Protein AF-A0A2V1C6Y5-F1 (afdb_monomer)

Mean predicted aligned error: 11.49 Å

Sequence (346 aa):
MTATFAQRGKPPRVFTKFPELPAEIRCLIWAKASPSRPRVIQIAYQAEKETWRACVDSCGGLPPIIPVCREARKEALKLYRRLLETWVDFEEDTIFISDPMFNIRKPRSKFMDSAYLNSIKRIAFTEDVYFGMKLLYESSPLLVDSQGAIVRKMQGLSHFTLVLMEDGAGFDEDSDEAEFEFFDEDSPASGLDSEEEHDEGTDQDDGLPGHEGQATELDPVGNEDAMANGETEDENMDEEHWLSMQENLAMERLCKGYFRHVGDIHFVSAMHSPDYWDSWYSYLEQVTSDFDEQQLEDPDWSRPMIAIVEVKYGLHYIGQTPAIEWRYGPTPDEDDSSEESSDNNS

Foldseek 3Di:
DDDPDPPPDDDDPDDPCLVVDDLVVNLVVLLVLLDPPAAEWEWEADPVVRDIATDCQARQHDSPQCPVDPSSVVSNCVQWDDDHPDTDRQVRYEYEYAQLLCLFPSSVVNVLVDPCLLSHAHYEYEPSNQVSNQVVCVVPVPPGPHSLVSVLSSQNYAEYEYAYELPPPDPPVPCPDPPPVPDPPPPDPPDDPPPDDDDDDDDDDDDDDDDDDDDDDDDDPDDPPDPDPPPVPVVVVVVVVVSVVVSVVVCVVSVVDRDDDGHRKDWAALCPPPSPVPPQVVVVVVVLVSNVVVCVVPVPGDDHWYTYTYIDHDDDDPPDDPRTDTDDRPDPDPPPPPPPPPPDDD

Secondary structure (DSSP, 8-state):
--------PPPPSS-TTGGGS-HHHHHHHHHHT------EEEEEEEGGGTEEEE-TTTS--S-TTTTT-HHHHHHHTTT-EEETTEEE-TTT-EEEE--GGGGSHHHHHHHHTSTTGGG--EEEEEHHHHHHHHHHHHH-TTTS--HHHHHHT-TT--EEEEEE-TTS----TT-TT-------TTS-------------------------------------------SHHHHHHHHHHHHHHHHHHHHHHHTTT-----SSEEEEEGGG-TTTTTTHHHHHHHHHHHHHHHHHH-TTS-PPEEEEEEEEESPPPTTPPPS---B----S--------------

Solvent-accessible surface area (backbone atoms only — not comparable to full-atom values): 21404 Å² total; per-residue (Å²): 137,84,84,79,77,74,79,82,68,82,78,76,94,66,82,79,62,63,81,77,46,57,67,69,59,47,51,52,50,34,54,67,66,45,67,81,64,66,35,34,36,35,39,41,74,37,74,96,76,71,41,73,38,55,40,70,60,16,32,61,54,73,66,82,46,50,81,72,42,74,65,35,26,57,50,48,52,71,64,38,43,81,52,82,82,44,75,39,38,40,88,57,29,27,45,28,42,61,41,55,60,57,53,35,65,73,59,29,47,64,54,66,74,34,95,54,39,58,56,37,23,30,41,30,31,25,51,67,30,49,52,46,24,41,54,49,16,75,76,38,60,93,82,38,69,43,50,39,55,56,55,61,72,30,74,34,38,50,34,40,30,45,30,51,57,94,81,51,79,68,90,50,88,82,50,88,71,75,66,69,78,75,60,68,86,77,63,78,86,81,77,77,83,75,80,80,75,85,79,90,82,79,92,78,92,80,89,80,85,84,82,85,87,82,90,77,93,73,83,88,79,86,75,94,80,81,84,74,77,75,69,62,62,62,56,51,52,54,49,52,52,51,48,53,52,52,48,53,53,48,48,66,53,52,76,74,68,74,84,76,76,77,38,32,43,41,66,36,28,20,77,79,31,90,91,30,54,87,52,45,59,61,58,50,53,51,56,40,51,46,43,50,57,45,36,72,78,35,76,86,59,70,82,44,30,40,30,53,24,31,77,44,81,48,81,80,67,90,85,63,74,78,52,60,65,75,34,74,62,86,64,83,66,83,68,77,77,71,69,78,79,73,77,84,85,128

Structure (mmCIF, N/CA/C/O backbone):
data_AF-A0A2V1C6Y5-F1
#
_entry.id   AF-A0A2V1C6Y5-F1
#
loop_
_atom_site.group_PDB
_atom_site.id
_atom_site.type_symbol
_atom_site.label_atom_id
_atom_site.label_alt_id
_atom_site.label_comp_id
_atom_site.label_asym_id
_atom_site.label_entity_id
_atom_site.label_seq_id
_atom_site.pdbx_PDB_ins_code
_atom_site.Cartn_x
_atom_site.Cartn_y
_atom_site.Cartn_z
_atom_site.occupancy
_atom_site.B_iso_or_equiv
_atom_site.auth_seq_id
_atom_site.auth_comp_id
_atom_site.auth_asym_id
_atom_site.auth_atom_id
_atom_site.pdbx_PDB_model_num
ATOM 1 N N . MET A 1 1 ? -10.649 -21.626 59.406 1.00 47.62 1 MET A N 1
ATOM 2 C CA . MET A 1 1 ? -11.163 -20.463 58.654 1.00 47.62 1 MET A CA 1
ATOM 3 C C . MET A 1 1 ? -11.463 -20.935 57.243 1.00 47.62 1 MET A C 1
ATOM 5 O O . MET A 1 1 ? -10.539 -21.204 56.491 1.00 47.62 1 MET A O 1
ATOM 9 N N . THR A 1 2 ? -12.733 -21.170 56.936 1.00 45.09 2 THR A N 1
ATOM 10 C CA . THR A 1 2 ? -13.204 -21.681 55.643 1.00 45.09 2 THR A CA 1
ATOM 11 C C . THR A 1 2 ? -13.485 -20.492 54.732 1.00 45.09 2 THR A C 1
ATOM 13 O O . THR A 1 2 ? -14.366 -19.689 55.024 1.00 45.09 2 THR A O 1
ATOM 16 N N . ALA A 1 3 ? -12.703 -20.342 53.663 1.00 49.62 3 ALA A N 1
ATOM 17 C CA . ALA A 1 3 ? -12.926 -19.309 52.661 1.00 49.62 3 ALA A CA 1
ATOM 18 C C . ALA A 1 3 ? -14.182 -19.655 51.850 1.00 49.62 3 ALA A C 1
ATOM 20 O O . ALA A 1 3 ? -14.195 -20.601 51.062 1.00 49.62 3 ALA A O 1
ATOM 21 N N . THR A 1 4 ? -15.255 -18.904 52.074 1.00 54.94 4 THR A N 1
ATOM 22 C CA . THR A 1 4 ? -16.488 -18.995 51.296 1.00 54.94 4 THR A CA 1
ATOM 23 C C . THR A 1 4 ? -16.226 -18.397 49.915 1.00 54.94 4 THR A C 1
ATOM 25 O O . THR A 1 4 ? -16.236 -17.180 49.743 1.00 54.94 4 THR A O 1
ATOM 28 N N . PHE A 1 5 ? -15.954 -19.238 48.917 1.00 53.84 5 PHE A N 1
ATOM 29 C CA . PHE A 1 5 ? -15.925 -18.795 47.525 1.00 53.84 5 PHE A CA 1
ATOM 30 C C . PHE A 1 5 ? -17.348 -18.409 47.112 1.00 53.84 5 PHE A C 1
ATOM 32 O O . PHE A 1 5 ? -18.238 -19.257 47.039 1.00 53.84 5 PHE A O 1
ATOM 39 N N . ALA A 1 6 ? -17.571 -17.115 46.879 1.00 64.44 6 ALA A N 1
ATOM 40 C CA . ALA A 1 6 ? -18.833 -16.606 46.364 1.00 64.44 6 ALA A CA 1
ATOM 41 C C . ALA A 1 6 ? -19.166 -17.309 45.040 1.00 64.44 6 ALA A C 1
ATOM 43 O O . ALA A 1 6 ? -18.355 -17.321 44.110 1.00 64.44 6 ALA A O 1
ATOM 44 N N . GLN A 1 7 ? -20.357 -17.911 44.964 1.00 63.03 7 GLN A N 1
ATOM 45 C CA . GLN A 1 7 ? -20.868 -18.509 43.735 1.00 63.03 7 GLN A CA 1
ATOM 46 C C . GLN A 1 7 ? -20.843 -17.454 42.626 1.00 63.03 7 GLN A C 1
ATOM 48 O O . GLN A 1 7 ? -21.519 -16.428 42.717 1.00 63.03 7 GLN A O 1
ATOM 53 N N . ARG A 1 8 ? -20.051 -17.702 41.576 1.00 61.97 8 ARG A N 1
ATOM 54 C CA . ARG A 1 8 ? -20.063 -16.874 40.370 1.00 61.97 8 ARG A CA 1
ATOM 55 C C . ARG A 1 8 ? -21.436 -17.019 39.718 1.00 61.97 8 ARG A C 1
ATOM 57 O O . ARG A 1 8 ? -21.715 -18.018 39.060 1.00 61.97 8 ARG A O 1
ATOM 64 N N . GLY A 1 9 ? -22.305 -16.036 39.947 1.00 76.50 9 GLY A N 1
ATOM 65 C CA . GLY A 1 9 ? -23.569 -15.912 39.234 1.00 76.50 9 GLY A CA 1
ATOM 66 C C . GLY A 1 9 ? -23.329 -15.871 37.724 1.00 76.50 9 GLY A C 1
ATOM 67 O O . GLY A 1 9 ? -22.286 -15.408 37.259 1.00 76.50 9 GLY A O 1
ATOM 68 N N . LYS A 1 10 ? -24.294 -16.380 36.953 1.00 81.19 10 LYS A N 1
ATOM 69 C CA . LYS A 1 10 ? -24.254 -16.357 35.486 1.00 81.19 10 LYS A CA 1
ATOM 70 C C . LYS A 1 10 ? -24.046 -14.904 35.025 1.00 81.19 10 LYS A C 1
ATOM 72 O O . LYS A 1 10 ? -24.813 -14.046 35.467 1.00 81.19 10 LYS A O 1
ATOM 77 N N . PRO A 1 11 ? -23.038 -14.603 34.186 1.00 71.19 11 PRO A N 1
ATOM 78 C CA . PRO A 1 11 ? -22.768 -13.231 33.783 1.00 71.19 11 PRO A CA 1
ATOM 79 C C . PRO A 1 11 ? -24.007 -12.641 33.092 1.00 71.19 11 PRO A C 1
ATOM 81 O O . PRO A 1 11 ? -24.640 -13.328 32.279 1.00 71.19 11 PRO A O 1
ATOM 84 N N . PRO A 1 12 ? -24.397 -11.400 33.428 1.00 70.44 12 PRO A N 1
ATOM 85 C CA . PRO A 1 12 ? -25.521 -10.749 32.777 1.00 70.44 12 PRO A CA 1
ATOM 86 C C . PRO A 1 12 ? -25.233 -10.613 31.279 1.00 70.44 12 PRO A C 1
ATOM 88 O O . PRO A 1 12 ? -24.162 -10.167 30.880 1.00 70.44 12 PRO A O 1
ATOM 91 N N . ARG A 1 13 ? -26.201 -11.003 30.440 1.00 77.25 13 ARG A N 1
ATOM 92 C CA . ARG A 1 13 ? -26.075 -10.944 28.971 1.00 77.25 13 ARG A CA 1
ATOM 93 C C . ARG A 1 13 ? -26.135 -9.521 28.412 1.00 77.25 13 ARG A C 1
ATOM 95 O O . ARG A 1 13 ? -25.757 -9.309 27.269 1.00 77.25 13 ARG A O 1
ATOM 102 N N . VAL A 1 14 ? -26.646 -8.570 29.194 1.00 80.69 14 VAL A N 1
ATOM 103 C CA . VAL A 1 14 ? -26.863 -7.183 28.777 1.00 80.69 14 VAL A CA 1
ATOM 104 C C . VAL A 1 14 ? -26.370 -6.260 29.882 1.00 80.69 14 VAL A C 1
ATOM 106 O O . VAL A 1 14 ? -26.809 -6.364 31.028 1.00 80.69 14 VAL A O 1
ATOM 109 N N . PHE A 1 15 ? -25.464 -5.351 29.537 1.00 79.69 15 PHE A N 1
ATOM 110 C CA . PHE A 1 15 ? -24.988 -4.313 30.441 1.00 79.69 15 PHE A CA 1
ATOM 111 C C . PHE A 1 15 ? -25.894 -3.080 30.320 1.00 79.69 15 PHE A C 1
ATOM 113 O O . PHE A 1 15 ? -25.740 -2.257 29.422 1.00 79.69 15 PHE A O 1
ATOM 120 N N . THR A 1 16 ? -26.879 -2.961 31.212 1.00 88.94 16 THR A N 1
ATOM 121 C CA . THR A 1 16 ? -27.909 -1.904 31.153 1.00 88.94 16 THR A CA 1
ATOM 122 C C . THR A 1 16 ? -27.466 -0.564 31.738 1.00 88.94 16 THR A C 1
ATOM 124 O O . THR A 1 16 ? -28.189 0.416 3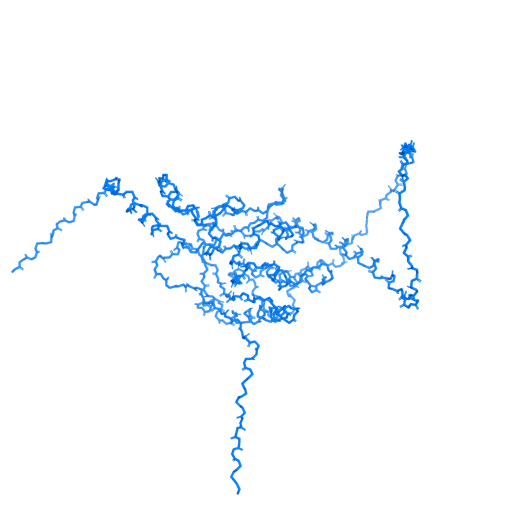1.608 1.00 88.94 16 THR A O 1
ATOM 127 N N . LYS A 1 17 ? -26.290 -0.499 32.373 1.00 91.88 17 LYS A N 1
ATOM 128 C CA . LYS A 1 17 ? -25.797 0.706 33.057 1.00 91.88 17 LYS A CA 1
ATOM 129 C C . LYS A 1 17 ? -25.076 1.695 32.150 1.00 91.88 17 LYS A C 1
ATOM 131 O O . LYS A 1 17 ? -24.936 2.850 32.529 1.00 91.88 17 LYS A O 1
ATOM 136 N N . PHE A 1 18 ? -24.663 1.283 30.950 1.00 91.75 18 PHE A N 1
ATOM 137 C CA . PHE A 1 18 ? -23.954 2.175 30.029 1.00 91.75 18 PHE A CA 1
ATOM 138 C C . PHE A 1 18 ? -24.751 3.440 29.667 1.00 91.75 18 PHE A C 1
ATOM 140 O O . PHE A 1 18 ? -24.174 4.519 29.747 1.00 91.75 18 PHE A O 1
ATOM 147 N N . PRO A 1 19 ? -26.059 3.371 29.338 1.00 94.06 19 PRO A N 1
ATOM 148 C CA . PRO A 1 19 ? -26.844 4.564 29.017 1.00 94.06 19 PRO A CA 1
ATOM 149 C C . PRO A 1 19 ? -27.104 5.496 30.210 1.00 94.06 19 PRO A C 1
ATOM 151 O O . PRO A 1 19 ? -27.469 6.644 29.991 1.00 94.06 19 PRO A O 1
ATOM 154 N N . GLU A 1 20 ? -26.933 5.024 31.452 1.00 95.44 20 GLU A N 1
ATOM 155 C CA . GLU A 1 20 ? -27.093 5.848 32.664 1.00 95.44 20 GLU A CA 1
ATOM 156 C C . GLU A 1 20 ? -25.871 6.755 32.921 1.00 95.44 20 GLU A C 1
ATOM 158 O O . GLU A 1 20 ? -25.922 7.631 33.783 1.00 95.44 20 GLU A O 1
ATOM 163 N N . LEU A 1 21 ? -24.767 6.559 32.190 1.00 95.81 21 LEU A N 1
ATOM 164 C CA . LEU A 1 21 ? -23.557 7.366 32.328 1.00 95.81 21 LEU A CA 1
ATOM 165 C C . LEU A 1 21 ? -23.724 8.757 31.683 1.00 95.81 21 LEU A C 1
ATOM 167 O O . LEU A 1 21 ? -24.345 8.867 30.617 1.00 95.81 21 LEU A O 1
ATOM 171 N N . PRO A 1 22 ? -23.098 9.810 32.252 1.00 96.94 22 PRO A N 1
ATOM 172 C CA . PRO A 1 22 ? -22.995 11.113 31.595 1.00 96.94 22 PRO A CA 1
ATOM 173 C C . PRO A 1 22 ? -22.433 10.986 30.175 1.00 96.94 22 PRO A C 1
ATOM 175 O O . PRO A 1 22 ? -21.603 10.114 29.899 1.00 96.94 22 PRO A O 1
ATOM 178 N N . ALA A 1 23 ? -22.892 11.843 29.260 1.00 94.88 23 ALA A N 1
ATOM 179 C CA . ALA A 1 23 ? -22.531 11.761 27.845 1.00 94.88 23 ALA A CA 1
ATOM 180 C C . ALA A 1 23 ? -21.014 11.853 27.626 1.00 94.88 23 ALA A C 1
ATOM 182 O O . ALA A 1 23 ? -20.469 11.120 26.808 1.00 94.88 23 ALA A O 1
ATOM 183 N N . GLU A 1 24 ? -20.329 12.677 28.413 1.00 95.44 24 GLU A N 1
ATOM 184 C CA . GLU A 1 24 ? -18.880 12.862 28.388 1.00 95.44 24 GLU A CA 1
ATOM 185 C C . GLU A 1 24 ? -18.156 11.549 28.694 1.00 95.44 24 GLU A C 1
ATOM 187 O O . GLU A 1 24 ? -17.233 11.161 27.982 1.00 95.44 24 GLU A O 1
ATOM 192 N N . ILE A 1 25 ? -18.624 10.817 29.710 1.00 96.50 25 ILE A N 1
ATOM 193 C CA . ILE A 1 25 ? -18.056 9.521 30.091 1.00 96.50 25 ILE A CA 1
ATOM 194 C C . ILE A 1 25 ? -18.331 8.476 29.008 1.00 96.50 25 ILE A C 1
ATOM 196 O O . ILE A 1 25 ? -17.435 7.708 28.667 1.00 96.50 25 ILE A O 1
ATOM 200 N N . ARG A 1 26 ? -19.534 8.460 28.418 1.00 95.12 26 ARG A N 1
ATOM 201 C CA . ARG A 1 26 ? -19.859 7.547 27.307 1.00 95.12 26 ARG A CA 1
ATOM 202 C C . ARG A 1 26 ? -18.974 7.811 26.090 1.00 95.12 26 ARG A C 1
ATOM 204 O O . ARG A 1 26 ? -18.429 6.859 25.539 1.00 95.12 26 ARG A O 1
ATOM 211 N N . CYS A 1 27 ? -18.772 9.075 25.719 1.00 91.75 27 CYS A N 1
ATOM 212 C CA . CYS A 1 27 ? -17.871 9.456 24.632 1.00 91.75 27 CYS A CA 1
ATOM 213 C C . CYS A 1 27 ? -16.415 9.085 24.931 1.00 91.75 27 CYS A C 1
ATOM 215 O O . CYS A 1 27 ? -15.750 8.561 24.047 1.00 91.75 27 CYS A O 1
ATOM 217 N N . LEU A 1 28 ? -15.926 9.279 26.163 1.00 92.75 28 LEU A N 1
ATOM 218 C CA . LEU A 1 28 ? -14.582 8.837 26.559 1.00 92.75 28 LEU A CA 1
ATOM 219 C C . LEU A 1 28 ? -14.428 7.316 26.471 1.00 92.75 28 LEU A C 1
ATOM 221 O O . LEU A 1 28 ? -13.401 6.832 25.996 1.00 92.75 28 LEU A O 1
ATOM 225 N N . ILE A 1 29 ? -15.448 6.556 26.886 1.00 92.44 29 ILE A N 1
ATOM 226 C CA . ILE A 1 29 ? -15.445 5.099 26.727 1.00 92.44 29 ILE A CA 1
ATOM 227 C C . ILE A 1 29 ? -15.422 4.738 25.246 1.00 92.44 29 ILE A C 1
ATOM 229 O O . ILE A 1 29 ? -14.636 3.878 24.875 1.00 92.44 29 ILE A O 1
ATOM 233 N N . TRP A 1 30 ? -16.213 5.393 24.393 1.00 92.31 30 TRP A N 1
ATOM 234 C CA . TRP A 1 30 ? -16.184 5.130 22.953 1.00 92.31 30 TRP A CA 1
ATOM 235 C C . TRP A 1 30 ? -14.868 5.510 22.295 1.00 92.31 30 TRP A C 1
ATOM 237 O O . TRP A 1 30 ? -14.361 4.712 21.521 1.00 92.31 30 TRP A O 1
ATOM 247 N N . ALA A 1 31 ? -14.274 6.646 22.646 1.00 88.81 31 ALA A N 1
ATOM 248 C CA . ALA A 1 31 ? -12.951 7.028 22.170 1.00 88.81 31 ALA A CA 1
ATOM 249 C C . ALA A 1 31 ? -11.892 5.995 22.589 1.00 88.81 31 ALA A C 1
ATOM 251 O O . ALA A 1 31 ? -11.070 5.585 21.779 1.00 88.81 31 ALA A O 1
ATOM 252 N N . LYS A 1 32 ? -11.951 5.493 23.831 1.00 87.38 32 LYS A N 1
ATOM 253 C CA . LYS A 1 32 ? -11.022 4.460 24.316 1.00 87.38 32 LYS A CA 1
ATOM 254 C C . LYS A 1 32 ? -11.296 3.075 23.722 1.00 87.38 32 LYS A C 1
ATOM 256 O O . LYS A 1 32 ? -10.365 2.311 23.493 1.00 87.38 32 LYS A O 1
ATOM 261 N N . ALA A 1 33 ? -12.567 2.749 23.501 1.00 84.81 33 ALA A N 1
ATOM 262 C CA . ALA A 1 33 ? -13.038 1.517 22.876 1.00 84.81 33 ALA A CA 1
ATOM 263 C C . ALA A 1 33 ? -13.001 1.580 21.346 1.00 84.81 33 ALA A C 1
ATOM 265 O O . ALA A 1 33 ? -13.360 0.596 20.705 1.00 84.81 33 ALA A O 1
ATOM 266 N N . SER A 1 34 ? -12.533 2.694 20.781 1.00 78.69 34 SER A N 1
ATOM 267 C CA . SER A 1 34 ? -12.172 2.877 19.382 1.00 78.69 34 SER A CA 1
ATOM 268 C C . SER A 1 34 ? -10.667 2.669 19.183 1.00 78.69 34 SER A C 1
ATOM 270 O O . SER A 1 34 ? -10.011 3.598 18.713 1.00 78.69 34 SER A O 1
ATOM 272 N N . PRO A 1 35 ? -10.051 1.519 19.539 1.00 63.00 35 PRO A N 1
ATOM 273 C CA . PRO A 1 35 ? -8.710 1.282 19.052 1.00 63.00 35 PRO A CA 1
ATOM 274 C C . PRO A 1 35 ? -8.804 1.135 17.530 1.00 63.00 35 PRO A C 1
ATOM 276 O O . PRO A 1 35 ? -9.476 0.221 17.040 1.00 63.00 35 PRO A O 1
ATOM 279 N N . SER A 1 36 ? -8.121 2.000 16.783 1.00 62.97 36 SER A N 1
ATOM 280 C CA . SER A 1 36 ? -7.535 1.561 15.523 1.00 62.97 36 SER A CA 1
ATOM 281 C C . SER A 1 36 ? -6.450 0.573 15.917 1.00 62.97 36 SER A C 1
ATOM 283 O O . SER A 1 36 ? -5.328 0.920 16.263 1.00 62.97 36 SER A O 1
ATOM 285 N N . ARG A 1 37 ? -6.814 -0.710 15.987 1.00 76.88 37 ARG A N 1
ATOM 286 C CA . ARG A 1 37 ? -5.770 -1.696 15.721 1.00 76.88 37 ARG A CA 1
ATOM 287 C C . ARG A 1 37 ? -5.316 -1.384 14.301 1.00 76.88 37 ARG A C 1
ATOM 289 O O . ARG A 1 37 ? -6.217 -1.243 13.476 1.00 76.88 37 ARG A O 1
ATOM 296 N N . PRO A 1 38 ? -4.014 -1.257 14.025 1.00 85.75 38 PRO A N 1
ATOM 297 C CA . PRO A 1 38 ? -3.544 -1.167 12.653 1.00 85.75 38 PRO A CA 1
ATOM 298 C C . PRO A 1 38 ? -4.179 -2.302 11.847 1.00 85.75 38 PRO A C 1
ATOM 300 O O . PRO A 1 38 ? -3.998 -3.475 12.189 1.00 85.75 38 PRO A O 1
ATOM 303 N N . ARG A 1 39 ? -5.019 -1.966 10.864 1.00 88.94 39 ARG A N 1
ATOM 304 C CA . ARG A 1 39 ? -5.611 -2.954 9.959 1.00 88.94 39 ARG A CA 1
ATOM 305 C C . ARG A 1 39 ? -4.817 -2.963 8.673 1.00 88.94 39 ARG A C 1
ATOM 307 O O . ARG A 1 39 ? -4.266 -1.945 8.258 1.00 88.94 39 ARG A O 1
ATOM 314 N N . VAL A 1 40 ? -4.830 -4.106 8.015 1.00 92.06 40 VAL A N 1
ATOM 315 C CA . VAL A 1 40 ? -4.345 -4.218 6.650 1.00 92.06 40 VAL A CA 1
ATOM 316 C C . VAL A 1 40 ? -5.554 -4.133 5.725 1.00 92.06 40 VAL A C 1
ATOM 318 O O . VAL A 1 40 ? -6.526 -4.872 5.872 1.00 92.06 40 VAL A O 1
ATOM 321 N N . ILE A 1 41 ? -5.532 -3.173 4.809 1.00 93.31 41 ILE A N 1
ATOM 322 C CA . ILE A 1 41 ? -6.613 -2.903 3.866 1.00 93.31 41 ILE A CA 1
ATOM 323 C C . ILE A 1 41 ? -6.124 -3.318 2.495 1.00 93.31 41 ILE A C 1
ATOM 325 O O . ILE A 1 41 ? -5.482 -2.543 1.788 1.00 93.31 41 ILE A O 1
ATOM 329 N N . GLN A 1 42 ? -6.432 -4.558 2.132 1.00 94.62 42 GLN A N 1
ATOM 330 C CA . GLN A 1 42 ? -6.121 -5.060 0.806 1.00 94.62 42 GLN A CA 1
ATOM 331 C C . GLN A 1 42 ? -6.974 -4.352 -0.245 1.00 94.62 42 GLN A C 1
ATOM 333 O O . GLN A 1 42 ? -8.195 -4.224 -0.088 1.00 94.62 42 GLN A O 1
ATOM 338 N N . ILE A 1 43 ? -6.334 -3.914 -1.322 1.00 95.56 43 ILE A N 1
ATOM 339 C CA . ILE A 1 43 ? -7.006 -3.371 -2.498 1.00 95.56 43 ILE A CA 1
ATOM 340 C C . ILE A 1 43 ? -6.725 -4.249 -3.713 1.00 95.56 43 ILE A C 1
ATOM 342 O O . ILE A 1 43 ? -5.672 -4.872 -3.810 1.00 95.56 43 ILE A O 1
ATOM 346 N N . ALA A 1 44 ? -7.683 -4.288 -4.630 1.00 95.25 44 ALA A N 1
ATOM 347 C CA . ALA A 1 44 ? -7.574 -5.010 -5.889 1.00 95.25 44 ALA A CA 1
ATOM 348 C C . ALA A 1 44 ? -8.143 -4.163 -7.023 1.00 95.25 44 ALA A C 1
ATOM 350 O O . ALA A 1 44 ? -9.075 -3.366 -6.818 1.00 95.25 44 ALA A O 1
ATOM 351 N N . TYR A 1 45 ? -7.605 -4.346 -8.220 1.00 95.75 45 TYR A N 1
ATOM 352 C CA . TYR A 1 45 ? -8.086 -3.669 -9.406 1.00 95.75 45 TYR A CA 1
ATOM 353 C C . TYR A 1 45 ? -9.285 -4.421 -9.980 1.00 95.75 45 TYR A C 1
ATOM 355 O O . TYR A 1 45 ? -9.268 -5.633 -10.180 1.00 95.75 45 TYR A O 1
ATOM 363 N N . GLN A 1 46 ? -10.374 -3.702 -10.239 1.00 94.56 46 GLN A N 1
ATOM 364 C CA . GLN A 1 46 ? -11.516 -4.252 -10.950 1.00 94.56 46 GLN A CA 1
ATOM 365 C C . GLN A 1 46 ? -11.428 -3.864 -12.423 1.00 94.56 46 GLN A C 1
ATOM 367 O O . GLN A 1 46 ? -11.846 -2.762 -12.781 1.00 94.56 46 GLN A O 1
ATOM 372 N N . ALA A 1 47 ? -10.946 -4.780 -13.266 1.00 91.88 47 ALA A N 1
ATOM 373 C CA . ALA A 1 47 ? -10.760 -4.534 -14.693 1.00 91.88 47 ALA A CA 1
ATOM 374 C C . ALA A 1 47 ? -12.057 -4.128 -15.410 1.00 91.88 47 ALA A C 1
ATOM 376 O O . ALA A 1 47 ? -12.046 -3.167 -16.169 1.00 91.88 47 ALA A O 1
ATOM 377 N N . GLU A 1 48 ? -13.207 -4.744 -15.095 1.00 92.50 48 GLU A N 1
ATOM 378 C CA . GLU A 1 48 ? -14.465 -4.430 -15.804 1.00 92.50 48 GLU A CA 1
ATOM 379 C C . GLU A 1 48 ? -14.962 -3.000 -15.561 1.00 92.50 48 GLU A C 1
ATOM 381 O O . GLU A 1 48 ? -15.692 -2.441 -16.375 1.00 92.50 48 GLU A O 1
ATOM 386 N N . LYS A 1 49 ? -14.610 -2.419 -14.410 1.00 94.56 49 LYS A N 1
ATOM 387 C CA . LYS A 1 49 ? -14.940 -1.027 -14.071 1.00 94.56 49 LYS A CA 1
ATOM 388 C C . LYS A 1 49 ? -13.757 -0.091 -14.263 1.00 94.56 49 LYS A C 1
ATOM 390 O O . LYS A 1 49 ? -13.908 1.114 -14.102 1.00 94.56 49 LYS A O 1
ATOM 395 N N . GLU A 1 50 ? -12.592 -0.658 -14.547 1.00 94.50 50 GLU A N 1
ATOM 396 C CA . GLU A 1 50 ? -11.301 -0.000 -14.536 1.00 94.50 50 GLU A CA 1
ATOM 397 C C . GLU A 1 50 ? -11.044 0.844 -13.268 1.00 94.50 50 GLU A C 1
ATOM 399 O O . GLU A 1 50 ? -10.586 1.990 -13.355 1.00 94.50 50 GLU A O 1
ATOM 404 N N . THR A 1 51 ? -11.369 0.315 -12.085 1.00 95.56 51 THR A N 1
ATOM 405 C CA . THR A 1 51 ? -11.250 1.032 -10.800 1.00 95.56 51 THR A CA 1
ATOM 406 C C . THR A 1 51 ? -10.643 0.162 -9.711 1.00 95.56 51 THR A C 1
ATOM 408 O O . THR A 1 51 ? -10.991 -1.011 -9.597 1.00 95.56 51 THR A O 1
ATOM 411 N N . TRP A 1 52 ? -9.840 0.762 -8.833 1.00 95.88 52 TRP A N 1
ATOM 412 C CA . TRP A 1 52 ? -9.412 0.129 -7.585 1.00 95.88 52 TRP A CA 1
ATOM 413 C C . TRP A 1 52 ? -10.563 0.027 -6.588 1.00 95.88 52 TRP A C 1
ATOM 415 O O . TRP A 1 52 ? -11.376 0.945 -6.454 1.00 95.88 52 TRP A O 1
ATOM 425 N N . ARG A 1 53 ? -10.624 -1.087 -5.861 1.00 94.81 53 ARG A N 1
ATOM 426 C CA . ARG A 1 53 ? -11.614 -1.331 -4.807 1.00 94.81 53 ARG A CA 1
ATOM 427 C C . ARG A 1 53 ? -10.958 -1.975 -3.595 1.00 94.81 53 ARG A C 1
ATOM 429 O O . ARG A 1 53 ? -9.985 -2.710 -3.722 1.00 94.81 53 ARG A O 1
ATOM 436 N N . ALA A 1 54 ? -11.510 -1.700 -2.419 1.00 93.38 54 ALA A N 1
ATOM 437 C CA . ALA A 1 54 ? -11.068 -2.334 -1.185 1.00 93.38 54 ALA A CA 1
ATOM 438 C C . ALA A 1 54 ? -11.715 -3.720 -1.043 1.00 93.38 54 ALA A C 1
ATOM 440 O O . ALA A 1 54 ? -12.925 -3.872 -1.222 1.00 93.38 54 ALA A O 1
ATOM 441 N N . CYS A 1 55 ? -10.924 -4.728 -0.692 1.00 92.06 55 CYS A N 1
ATOM 442 C CA . CYS A 1 55 ? -11.393 -6.092 -0.478 1.00 92.06 55 CYS A CA 1
ATOM 443 C C . CYS A 1 55 ? -12.120 -6.196 0.869 1.00 92.06 55 CYS A C 1
ATOM 445 O O . CYS A 1 55 ? -11.501 -6.270 1.927 1.00 92.06 55 CYS A O 1
ATOM 447 N N . VAL A 1 56 ? -13.456 -6.196 0.837 1.00 86.00 56 VAL A N 1
ATOM 448 C CA . VAL A 1 56 ? -14.317 -6.126 2.039 1.00 86.00 56 VAL A CA 1
ATOM 449 C C . VAL A 1 56 ? -14.066 -7.260 3.044 1.00 86.00 56 VAL A C 1
ATOM 451 O O . VAL A 1 56 ? -14.226 -7.059 4.246 1.00 86.00 56 VAL A O 1
ATOM 454 N N . ASP A 1 57 ? -13.676 -8.436 2.563 1.00 83.50 57 ASP A N 1
ATOM 455 C CA . ASP A 1 57 ? -13.355 -9.615 3.378 1.00 83.50 57 ASP A CA 1
ATOM 456 C C . ASP A 1 57 ? -11.931 -9.609 3.961 1.00 83.50 57 ASP A C 1
ATOM 458 O O . ASP A 1 57 ? -11.677 -10.394 4.869 1.00 83.50 57 ASP A O 1
ATOM 462 N N . SER A 1 58 ? -11.044 -8.731 3.484 1.00 74.19 58 SER A N 1
ATOM 463 C CA . SER A 1 58 ? -9.639 -8.626 3.910 1.00 74.19 58 SER A CA 1
ATOM 464 C C . SER A 1 58 ? -9.379 -7.411 4.806 1.00 74.19 58 SER A C 1
ATOM 466 O O . SER A 1 58 ? -8.354 -7.327 5.464 1.00 74.19 58 SER A O 1
ATOM 468 N N . CYS A 1 59 ? -10.304 -6.444 4.854 1.00 68.19 59 CYS A N 1
ATOM 469 C CA . CYS A 1 59 ? -10.122 -5.159 5.548 1.00 68.19 59 CYS A CA 1
ATOM 470 C C . CYS A 1 59 ? -10.256 -5.217 7.086 1.00 68.19 59 CYS A C 1
ATOM 472 O O . CYS A 1 59 ? -10.433 -4.170 7.718 1.00 68.19 59 CYS A O 1
ATOM 474 N N . GLY A 1 60 ? -10.315 -6.405 7.698 1.00 69.19 60 GLY A N 1
ATOM 475 C CA . GLY A 1 60 ? -10.627 -6.549 9.128 1.00 69.19 60 GLY A CA 1
ATOM 476 C C . GLY A 1 60 ? -12.040 -6.079 9.524 1.00 69.19 60 GLY A C 1
ATOM 477 O O . GLY A 1 60 ? -12.350 -5.921 10.707 1.00 69.19 60 GLY A O 1
ATOM 478 N N . GLY A 1 61 ? -12.889 -5.783 8.530 1.00 73.62 61 GLY A N 1
ATOM 479 C CA . GLY A 1 61 ? -14.176 -5.114 8.699 1.00 73.62 61 GLY A CA 1
ATOM 480 C C . GLY A 1 61 ? -14.073 -3.675 9.226 1.00 73.62 61 GLY A C 1
ATOM 481 O O . GLY A 1 61 ? -13.010 -3.155 9.561 1.00 73.62 61 GLY A O 1
ATOM 482 N N . LEU A 1 62 ? -15.217 -2.991 9.307 1.00 75.44 62 LEU A N 1
ATOM 483 C CA . LEU A 1 62 ? -15.297 -1.719 10.028 1.00 75.44 62 LEU A CA 1
ATOM 484 C C . LEU A 1 62 ? -15.020 -1.937 11.520 1.00 75.44 62 LEU A C 1
ATOM 486 O O . LEU A 1 62 ? -15.433 -2.975 12.045 1.00 75.44 62 LEU A O 1
ATOM 490 N N . PRO A 1 63 ? -14.430 -0.951 12.230 1.00 77.31 63 PRO A N 1
ATOM 491 C CA . PRO A 1 63 ? -14.274 -1.024 13.674 1.00 77.31 63 PRO A CA 1
ATOM 492 C C . PRO A 1 63 ? -15.587 -1.484 14.320 1.00 77.31 63 PRO A C 1
ATOM 494 O O . PRO A 1 63 ? -16.623 -0.844 14.086 1.00 77.31 63 PRO A O 1
ATOM 497 N N . PRO A 1 64 ? -15.582 -2.558 15.136 1.00 82.12 64 PRO A N 1
ATOM 498 C CA . PRO A 1 64 ? -16.805 -3.161 15.672 1.00 82.12 64 PRO A CA 1
ATOM 499 C C . PRO A 1 64 ? -17.713 -2.191 16.439 1.00 82.12 64 PRO A C 1
ATOM 501 O O . PRO A 1 64 ? -18.883 -2.489 16.670 1.00 82.12 64 PRO A O 1
ATOM 504 N N . ILE A 1 65 ? -17.200 -1.017 16.819 1.00 84.81 65 ILE A N 1
ATOM 505 C CA . ILE A 1 65 ? -17.946 0.049 17.487 1.00 84.81 65 ILE A CA 1
ATOM 506 C C . ILE A 1 65 ? -18.883 0.850 16.566 1.00 84.81 65 ILE A C 1
ATOM 508 O O . ILE A 1 65 ? -19.875 1.402 17.045 1.00 84.81 65 ILE A O 1
ATOM 512 N N . ILE A 1 66 ? -18.623 0.907 15.254 1.00 86.44 66 ILE A N 1
ATOM 513 C CA . ILE A 1 66 ? -19.429 1.671 14.284 1.00 86.44 66 ILE A CA 1
ATOM 514 C C . ILE A 1 66 ? -20.906 1.228 14.243 1.00 86.44 66 ILE A C 1
ATOM 516 O O . ILE A 1 66 ? -21.793 2.098 14.196 1.00 86.44 66 ILE A O 1
ATOM 520 N N . PRO A 1 67 ? -21.229 -0.082 14.251 1.00 88.69 67 PRO A N 1
ATOM 521 C CA . PRO A 1 67 ? -22.619 -0.528 14.262 1.00 88.69 67 PRO A CA 1
ATOM 522 C C . PRO A 1 67 ? -23.306 -0.433 15.635 1.00 88.69 67 PRO A C 1
ATOM 524 O O . PRO A 1 67 ? -24.525 -0.574 15.682 1.00 88.69 67 PRO A O 1
ATOM 527 N N . VAL A 1 68 ? -22.588 -0.168 16.737 1.00 89.56 68 VAL A N 1
ATOM 528 C CA . VAL A 1 68 ? -23.142 -0.269 18.105 1.00 89.56 68 VAL A CA 1
ATOM 529 C C . VAL A 1 68 ? -24.239 0.765 18.372 1.00 89.56 68 VAL A C 1
ATOM 531 O O . VAL A 1 68 ? -25.352 0.410 18.759 1.00 89.56 68 VAL A O 1
ATOM 534 N N . CYS A 1 69 ? -23.945 2.057 18.197 1.00 91.81 69 CYS A N 1
ATOM 535 C CA . CYS A 1 69 ? -24.916 3.141 18.378 1.00 91.81 69 CYS A CA 1
ATOM 536 C C . CYS A 1 69 ? -24.470 4.430 17.663 1.00 91.81 69 CYS A C 1
ATOM 538 O O . CYS A 1 69 ? -23.359 4.521 17.142 1.00 91.81 69 CYS A O 1
ATOM 540 N N . ARG A 1 70 ? -25.337 5.456 17.635 1.00 93.88 70 ARG A N 1
ATOM 541 C CA . ARG A 1 70 ? -25.046 6.740 16.961 1.00 93.88 70 ARG A CA 1
ATOM 542 C C . ARG A 1 70 ? -23.851 7.483 17.565 1.00 93.88 70 ARG A C 1
ATOM 544 O O . ARG A 1 70 ? -23.083 8.083 16.823 1.00 93.88 70 ARG A O 1
ATOM 551 N N . GLU A 1 71 ? -23.704 7.450 18.887 1.00 93.75 71 GLU A N 1
ATOM 552 C CA . GLU A 1 71 ? -22.595 8.116 19.582 1.00 93.75 71 GLU A CA 1
ATOM 553 C C . GLU A 1 71 ? -21.265 7.421 19.306 1.00 93.75 71 GLU A C 1
ATOM 555 O O . GLU A 1 71 ? -20.320 8.082 18.893 1.00 93.75 71 GLU A O 1
ATOM 560 N N . ALA A 1 72 ? -21.223 6.091 19.443 1.00 91.62 72 ALA A N 1
ATOM 561 C CA . ALA A 1 72 ? -20.039 5.295 19.132 1.00 91.62 72 ALA A CA 1
ATOM 562 C C . ALA A 1 72 ? -19.581 5.530 17.690 1.00 91.62 72 ALA A C 1
ATOM 564 O O . ALA A 1 72 ? -18.409 5.790 17.445 1.00 91.62 72 ALA A O 1
ATOM 565 N N . ARG A 1 73 ? -20.526 5.541 16.741 1.00 92.38 73 ARG A N 1
ATOM 566 C CA . ARG A 1 73 ? -20.249 5.861 15.339 1.00 92.38 73 ARG A CA 1
ATOM 567 C C . ARG A 1 73 ? -19.664 7.258 15.159 1.00 92.38 73 ARG A C 1
ATOM 569 O O . ARG A 1 73 ? -18.707 7.411 14.413 1.00 92.38 73 ARG A O 1
ATOM 576 N N . LYS A 1 74 ? -20.245 8.273 15.805 1.00 93.06 74 LYS A N 1
ATOM 577 C CA . LYS A 1 74 ? -19.759 9.655 15.704 1.00 93.06 74 LYS A CA 1
ATOM 578 C C . LYS A 1 74 ? -18.332 9.783 16.232 1.00 93.06 74 LYS A C 1
ATOM 580 O O . LYS A 1 74 ? -17.552 10.507 15.634 1.00 93.06 74 LYS A O 1
ATOM 585 N N . GLU A 1 75 ? -18.017 9.111 17.336 1.00 92.00 75 GLU A N 1
ATOM 586 C CA . GLU A 1 75 ? -16.670 9.113 17.912 1.00 92.00 75 GLU A CA 1
ATOM 587 C C . GLU A 1 75 ? -15.677 8.342 17.038 1.00 92.00 75 GLU A C 1
ATOM 589 O O . GLU A 1 75 ? -14.622 8.882 16.726 1.00 92.00 75 GLU A O 1
ATOM 594 N N . ALA A 1 76 ? -16.044 7.146 16.562 1.00 89.12 76 ALA A N 1
ATOM 595 C CA . ALA A 1 76 ? -15.209 6.342 15.670 1.00 89.12 76 ALA A CA 1
ATOM 596 C C . ALA A 1 76 ? -14.829 7.123 14.404 1.00 89.12 76 ALA A C 1
ATOM 598 O O . ALA A 1 76 ? -13.656 7.294 14.097 1.00 89.12 76 ALA A O 1
ATOM 599 N N . LEU A 1 77 ? -15.824 7.672 13.700 1.00 90.38 77 LEU A N 1
ATOM 600 C CA . LEU A 1 77 ? -15.639 8.343 12.409 1.00 90.38 77 LEU A CA 1
ATOM 601 C C . LEU A 1 77 ? -14.855 9.667 12.481 1.00 90.38 77 LEU A C 1
ATOM 603 O O . LEU A 1 77 ? -14.665 10.297 11.447 1.00 90.38 77 LEU A O 1
ATOM 607 N N . LYS A 1 78 ? -14.402 10.117 13.660 1.00 91.69 78 LYS A N 1
ATOM 608 C CA . LYS A 1 78 ? -13.490 11.270 13.758 1.00 91.69 78 LYS A CA 1
ATOM 609 C C . LYS A 1 78 ? -12.109 10.969 13.179 1.00 91.69 78 LYS A C 1
ATOM 611 O O . LYS A 1 78 ? -11.483 11.879 12.648 1.00 91.69 78 LYS A O 1
ATOM 616 N N . LEU A 1 79 ? -11.651 9.725 13.320 1.00 89.62 79 LEU A N 1
ATOM 617 C CA . LEU A 1 79 ? -10.334 9.278 12.856 1.00 89.62 79 LEU A CA 1
ATOM 618 C C . LEU A 1 79 ? -10.402 8.741 11.424 1.00 89.62 79 LEU A C 1
ATOM 620 O O . LEU A 1 79 ? -9.522 8.995 10.611 1.00 89.62 79 LEU A O 1
ATOM 624 N N . TYR A 1 80 ? -11.495 8.053 11.095 1.00 89.94 80 TYR A N 1
ATOM 625 C CA . TYR A 1 80 ? -11.636 7.397 9.803 1.00 89.94 80 TYR A CA 1
ATOM 626 C C . TYR A 1 80 ? -12.116 8.350 8.713 1.00 89.94 80 TYR A C 1
ATOM 628 O O . TYR A 1 80 ? -13.086 9.095 8.876 1.00 89.94 80 TYR A O 1
ATOM 636 N N . ARG A 1 81 ? -11.503 8.231 7.540 1.00 91.50 81 ARG A N 1
ATOM 637 C CA . ARG A 1 81 ? -11.935 8.874 6.300 1.00 91.50 81 ARG A CA 1
ATOM 638 C C . ARG A 1 81 ? -12.332 7.812 5.284 1.00 91.50 81 ARG A C 1
ATOM 640 O O . ARG A 1 81 ? -11.908 6.664 5.362 1.00 91.50 81 ARG A O 1
ATOM 647 N N . ARG A 1 82 ? -13.196 8.179 4.341 1.00 90.06 82 ARG A N 1
ATOM 648 C CA . ARG A 1 82 ? -13.615 7.260 3.282 1.00 90.06 82 ARG A CA 1
ATOM 649 C C . ARG A 1 82 ? -12.522 7.181 2.216 1.00 90.06 82 ARG A C 1
ATOM 651 O O . ARG A 1 82 ? -12.130 8.220 1.692 1.00 90.06 82 ARG A O 1
ATOM 658 N N . LEU A 1 83 ? -12.098 5.965 1.884 1.00 90.25 83 LEU A N 1
ATOM 659 C CA . LEU A 1 83 ? -11.199 5.651 0.774 1.00 90.25 83 LEU A CA 1
ATOM 660 C C . LEU A 1 83 ? -11.812 4.481 0.003 1.00 90.25 83 LEU A C 1
ATOM 662 O O . LEU A 1 83 ? -12.140 3.450 0.594 1.00 90.25 83 LEU A O 1
ATOM 666 N N . LEU A 1 84 ? -11.990 4.649 -1.309 1.00 90.75 84 LEU A N 1
ATOM 667 C CA . LEU A 1 84 ? -12.687 3.679 -2.158 1.00 90.75 84 LEU A CA 1
ATOM 668 C C . LEU A 1 84 ? -14.075 3.319 -1.563 1.00 90.75 84 LEU A C 1
ATOM 670 O O . LEU A 1 84 ? -14.931 4.183 -1.326 1.00 90.75 84 LEU A O 1
ATOM 674 N N . GLU A 1 85 ? -14.293 2.034 -1.294 1.00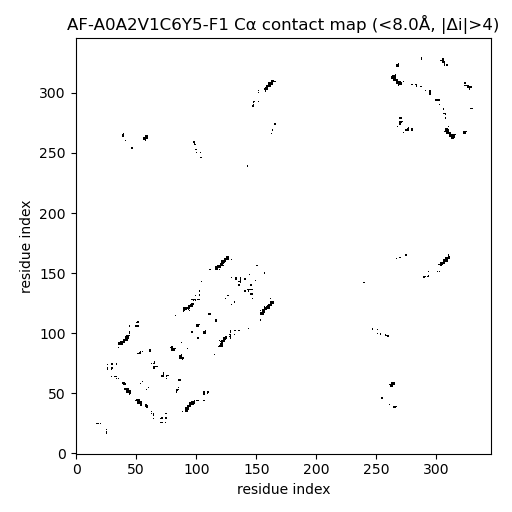 89.62 85 GLU A N 1
ATOM 675 C CA . GLU A 1 85 ? -15.534 1.462 -0.766 1.00 89.62 85 GLU A CA 1
ATOM 676 C C . GLU A 1 85 ? -15.502 1.257 0.762 1.00 89.62 85 GLU A C 1
ATOM 678 O O . GLU A 1 85 ? -16.482 0.782 1.337 1.00 89.62 85 GLU A O 1
ATOM 683 N N . THR A 1 86 ? -14.414 1.646 1.441 1.00 90.19 86 THR A N 1
ATOM 684 C CA . THR A 1 86 ? -14.202 1.396 2.876 1.00 90.19 86 THR A CA 1
ATOM 685 C C . THR A 1 86 ? -13.856 2.668 3.666 1.00 90.19 86 THR A C 1
ATOM 687 O O . THR A 1 86 ? -13.766 3.775 3.128 1.00 90.19 86 THR A O 1
ATOM 690 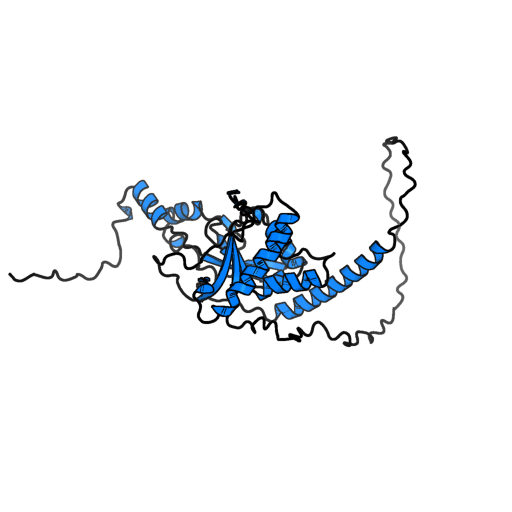N N . TRP A 1 87 ? -13.725 2.516 4.983 1.00 89.56 87 TRP A N 1
ATOM 691 C CA . TRP A 1 87 ? -13.279 3.556 5.908 1.00 89.56 87 TRP A CA 1
ATOM 692 C C . TRP A 1 87 ? -11.880 3.219 6.404 1.00 89.56 87 TRP A C 1
ATOM 694 O O . TRP A 1 87 ? -11.654 2.089 6.836 1.00 89.56 87 TRP A O 1
ATOM 704 N N . VAL A 1 88 ? -10.985 4.201 6.372 1.00 91.31 88 VAL A N 1
ATOM 705 C CA . VAL A 1 88 ? -9.546 4.055 6.623 1.00 91.31 88 VAL A CA 1
ATOM 706 C C . VAL A 1 88 ? -9.097 5.082 7.652 1.00 91.31 88 VAL A C 1
ATOM 708 O O . VAL A 1 88 ? -9.437 6.262 7.538 1.00 91.31 88 VAL A O 1
ATOM 711 N N . ASP A 1 89 ? -8.369 4.625 8.662 1.00 92.88 89 ASP A N 1
ATOM 712 C CA . ASP A 1 89 ? -7.565 5.464 9.541 1.00 92.88 89 ASP A CA 1
ATOM 713 C C . ASP A 1 89 ? -6.196 5.632 8.881 1.00 92.88 89 ASP A C 1
ATOM 715 O O . ASP A 1 89 ? -5.355 4.743 8.949 1.00 92.88 89 ASP A O 1
ATOM 719 N N . PHE A 1 90 ? -5.999 6.747 8.180 1.00 93.31 90 PHE A N 1
ATOM 720 C CA . PHE A 1 90 ? -4.800 6.983 7.372 1.00 93.31 90 PHE A CA 1
ATOM 721 C C . PHE A 1 90 ? -3.492 7.011 8.176 1.00 93.31 90 PHE A C 1
ATOM 723 O O . PHE A 1 90 ? -2.433 6.871 7.572 1.00 93.31 90 PHE A O 1
ATOM 730 N N . GLU A 1 91 ? -3.558 7.189 9.498 1.00 92.75 91 GLU A N 1
ATOM 731 C CA . GLU A 1 91 ? -2.377 7.205 10.368 1.00 92.75 91 GLU A CA 1
ATOM 732 C C . GLU A 1 91 ? -1.929 5.792 10.768 1.00 92.75 91 GLU A C 1
ATOM 734 O O . GLU A 1 91 ? -0.732 5.539 10.919 1.00 92.75 91 GLU A O 1
ATOM 739 N N . GLU A 1 92 ? -2.878 4.865 10.936 1.00 91.19 92 GLU A N 1
ATOM 740 C CA . GLU A 1 92 ? -2.613 3.542 11.513 1.00 91.19 92 GLU A CA 1
ATOM 741 C C . GLU A 1 92 ? -2.836 2.373 10.549 1.00 91.19 92 GLU A C 1
ATOM 743 O O . GLU A 1 92 ? -2.114 1.374 10.622 1.00 91.19 92 GLU A O 1
ATOM 748 N N . ASP A 1 93 ? -3.816 2.468 9.651 1.00 93.12 93 ASP A N 1
ATOM 749 C CA . ASP A 1 93 ? -4.108 1.412 8.686 1.00 93.12 93 ASP A CA 1
ATOM 750 C C . ASP A 1 93 ? -3.064 1.386 7.565 1.00 93.12 93 ASP A C 1
ATOM 752 O O . ASP A 1 93 ? -2.566 2.418 7.115 1.00 93.12 93 ASP A O 1
ATOM 756 N N . THR A 1 94 ? -2.760 0.183 7.083 1.00 95.19 94 THR A N 1
ATOM 757 C CA . THR A 1 94 ? -1.835 -0.040 5.968 1.00 95.19 94 THR A CA 1
ATOM 758 C C . THR A 1 94 ? -2.612 -0.394 4.712 1.00 95.19 94 THR A C 1
ATOM 760 O O . THR A 1 94 ? -3.402 -1.340 4.720 1.00 95.19 94 THR A O 1
ATOM 763 N N . ILE A 1 95 ? -2.395 0.353 3.629 1.00 96.38 95 ILE A N 1
ATOM 764 C CA . ILE A 1 95 ? -2.946 0.008 2.315 1.00 96.38 95 ILE A CA 1
ATOM 765 C C . ILE A 1 95 ? -2.076 -1.090 1.714 1.00 96.38 95 ILE A C 1
ATOM 767 O O . ILE A 1 95 ? -0.887 -0.883 1.499 1.00 96.38 95 ILE A O 1
ATOM 771 N N . PHE A 1 96 ? -2.660 -2.257 1.466 1.00 96.50 96 PHE A N 1
ATOM 772 C CA . PHE A 1 96 ? -1.942 -3.424 0.973 1.00 96.50 96 PHE A CA 1
ATOM 773 C C . PHE A 1 96 ? -2.274 -3.687 -0.491 1.00 96.50 96 PHE A C 1
ATOM 775 O O . PHE A 1 96 ? -3.404 -4.054 -0.829 1.00 96.50 96 PHE A O 1
ATOM 782 N N . ILE A 1 97 ? -1.283 -3.492 -1.355 1.00 96.56 97 ILE A N 1
ATOM 783 C CA . ILE A 1 97 ? -1.368 -3.750 -2.788 1.00 96.56 97 ILE A CA 1
ATOM 784 C C . ILE A 1 97 ? -0.668 -5.076 -3.064 1.00 96.56 97 ILE A C 1
ATOM 786 O O . ILE A 1 97 ? 0.553 -5.155 -3.106 1.00 96.56 97 ILE A O 1
ATOM 790 N N . SER A 1 98 ? -1.467 -6.126 -3.214 1.00 94.69 98 SER A N 1
ATOM 791 C CA . SER A 1 98 ? -0.991 -7.461 -3.604 1.00 94.69 98 SER A CA 1
ATOM 792 C C . SER A 1 98 ? -1.318 -7.803 -5.053 1.00 94.69 98 SER A C 1
ATOM 794 O O . SER A 1 98 ? -0.856 -8.818 -5.549 1.00 94.69 98 SER A O 1
ATOM 796 N N . ASP A 1 99 ? -2.161 -7.005 -5.711 1.00 95.31 99 ASP A N 1
ATOM 797 C CA . ASP A 1 99 ? -2.639 -7.260 -7.069 1.00 95.31 99 ASP A CA 1
ATOM 798 C C . ASP A 1 99 ? -1.584 -6.846 -8.112 1.00 95.31 99 ASP A C 1
ATOM 800 O O . ASP A 1 99 ? -1.332 -5.641 -8.242 1.00 95.31 99 ASP A O 1
ATOM 804 N N . PRO A 1 100 ? -1.003 -7.790 -8.888 1.00 94.25 100 PRO A N 1
ATOM 805 C CA . PRO A 1 100 ? 0.005 -7.490 -9.910 1.00 94.25 100 PRO A CA 1
ATOM 806 C C . PRO A 1 100 ? -0.498 -6.563 -11.018 1.00 94.25 100 PRO A C 1
ATOM 808 O O . PRO A 1 100 ? 0.303 -5.998 -11.758 1.00 94.25 100 PRO A O 1
ATOM 811 N N . MET A 1 101 ? -1.812 -6.327 -11.117 1.00 94.81 101 MET A N 1
ATOM 812 C CA . MET A 1 101 ? -2.365 -5.264 -11.961 1.00 94.81 101 MET A CA 1
ATOM 813 C C . MET A 1 101 ? -1.765 -3.885 -11.658 1.00 94.81 101 MET A C 1
ATOM 815 O O . MET A 1 101 ? -1.794 -3.014 -12.525 1.00 94.81 101 MET A O 1
ATOM 819 N N . PHE A 1 102 ? -1.207 -3.676 -10.462 1.00 96.00 102 PHE A N 1
ATOM 820 C CA . PHE A 1 102 ? -0.472 -2.458 -10.119 1.00 96.00 102 PHE A CA 1
ATOM 821 C C . PHE A 1 102 ? 0.810 -2.255 -10.944 1.00 96.00 102 PHE A C 1
ATOM 823 O O . PHE A 1 102 ? 1.292 -1.130 -11.053 1.00 96.00 102 PHE A O 1
ATOM 830 N N . ASN A 1 103 ? 1.342 -3.307 -11.567 1.00 94.25 103 ASN A N 1
ATOM 831 C CA . ASN A 1 103 ? 2.534 -3.221 -12.409 1.00 94.25 103 ASN A CA 1
ATOM 832 C C . ASN A 1 103 ? 2.214 -2.579 -13.773 1.00 94.25 103 ASN A C 1
ATOM 834 O O . ASN A 1 103 ? 3.086 -1.972 -14.387 1.00 94.25 103 ASN A O 1
ATOM 838 N N . ILE A 1 104 ? 0.949 -2.622 -14.207 1.00 93.38 104 ILE A N 1
ATOM 839 C CA . ILE A 1 104 ? 0.487 -2.030 -15.469 1.00 93.38 104 ILE A CA 1
ATOM 840 C C . ILE A 1 104 ? 0.272 -0.517 -15.302 1.00 93.38 104 ILE A C 1
ATOM 842 O O . ILE A 1 104 ? -0.413 -0.081 -14.367 1.00 93.38 104 ILE A O 1
ATOM 846 N N . ARG A 1 105 ? 0.776 0.300 -16.242 1.00 94.25 105 ARG A N 1
ATOM 847 C CA . ARG A 1 105 ? 0.749 1.774 -16.173 1.00 94.25 105 ARG A CA 1
ATOM 848 C C . ARG A 1 105 ? -0.659 2.321 -15.973 1.00 94.25 105 ARG A C 1
ATOM 850 O O . ARG A 1 105 ? -0.892 3.073 -15.034 1.00 94.25 105 ARG A O 1
ATOM 857 N N . LYS A 1 106 ? -1.630 1.927 -16.805 1.00 94.31 106 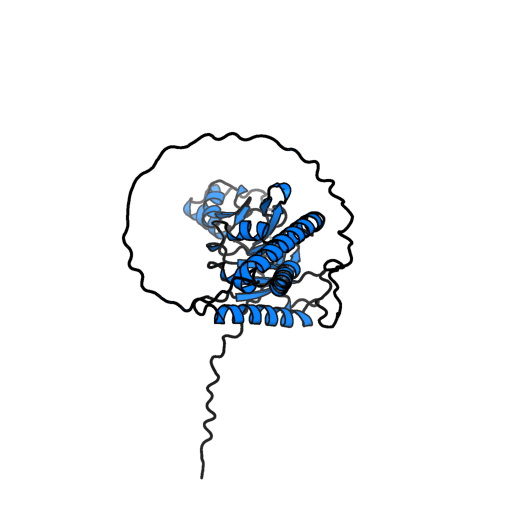LYS A N 1
ATOM 858 C CA . LYS A 1 106 ? -2.996 2.488 -16.746 1.00 94.31 106 LYS A CA 1
ATOM 859 C C . LYS A 1 106 ? -3.697 2.228 -15.394 1.00 94.31 106 LYS A C 1
ATOM 861 O O . LYS A 1 106 ? -4.194 3.190 -14.800 1.00 94.31 106 LYS A O 1
ATOM 866 N N . PRO A 1 107 ? -3.766 0.991 -14.861 1.00 95.50 107 PRO A N 1
ATOM 867 C CA . PRO A 1 107 ? -4.247 0.747 -13.501 1.00 95.50 107 PRO A CA 1
ATOM 868 C C . PRO A 1 107 ? -3.450 1.497 -12.429 1.00 95.50 107 PRO A C 1
ATOM 870 O O . PRO A 1 107 ? -4.071 2.099 -11.548 1.00 95.50 107 PRO A O 1
ATOM 873 N N . ARG A 1 108 ? -2.112 1.507 -12.507 1.00 96.44 108 ARG A N 1
ATOM 874 C CA . ARG A 1 108 ? -1.244 2.204 -11.548 1.00 96.44 108 ARG A CA 1
ATOM 875 C C . ARG A 1 108 ? -1.536 3.697 -11.497 1.00 96.44 108 ARG A C 1
ATOM 877 O O . ARG A 1 108 ? -1.831 4.211 -10.420 1.00 96.44 108 ARG A O 1
ATOM 884 N N . SER A 1 109 ? -1.554 4.378 -12.641 1.00 95.69 109 SER A N 1
ATOM 885 C CA . SER A 1 109 ? -1.848 5.812 -12.724 1.00 95.69 109 SER A CA 1
ATOM 886 C C . SER A 1 109 ? -3.203 6.139 -12.107 1.00 95.69 109 SER A C 1
ATOM 888 O O . SER A 1 109 ? -3.295 7.047 -11.295 1.00 95.69 109 SER A O 1
ATOM 890 N N . LYS A 1 110 ? -4.242 5.319 -12.328 1.00 95.81 110 LYS A N 1
ATOM 891 C CA . LYS A 1 110 ? -5.546 5.527 -11.666 1.00 95.81 110 LYS A CA 1
ATOM 892 C C . LYS A 1 110 ? -5.485 5.484 -10.134 1.00 95.81 110 LYS A C 1
ATOM 894 O O . LYS A 1 110 ? -6.314 6.122 -9.483 1.00 95.81 110 LYS A O 1
ATOM 899 N N . PHE A 1 111 ? -4.571 4.711 -9.548 1.00 96.31 111 PHE A N 1
ATOM 900 C CA . PHE A 1 111 ? -4.337 4.735 -8.103 1.00 96.31 111 PHE A CA 1
ATOM 901 C C . PHE A 1 111 ? -3.529 5.968 -7.686 1.00 96.31 111 PHE A C 1
ATOM 903 O O . PHE A 1 111 ? -3.912 6.660 -6.737 1.00 96.31 111 PHE A O 1
ATOM 910 N N . MET A 1 112 ? -2.445 6.253 -8.411 1.00 96.19 112 MET A N 1
ATOM 911 C CA . MET A 1 112 ? -1.529 7.360 -8.124 1.00 96.19 112 MET A CA 1
ATOM 912 C C . MET A 1 112 ? -2.203 8.733 -8.271 1.00 96.19 112 MET A C 1
ATOM 914 O O . MET A 1 112 ? -2.000 9.614 -7.445 1.00 96.19 112 MET A O 1
ATOM 918 N N . ASP A 1 113 ? -3.110 8.889 -9.230 1.00 94.81 113 ASP A N 1
ATOM 919 C CA . ASP A 1 113 ? -3.865 10.125 -9.467 1.00 94.81 113 ASP A CA 1
ATOM 920 C C . ASP A 1 113 ? -5.015 10.327 -8.463 1.00 94.81 113 ASP A C 1
ATOM 922 O O . ASP A 1 113 ? -5.797 11.280 -8.553 1.00 94.81 113 ASP A O 1
ATOM 926 N N . SER A 1 114 ? -5.174 9.422 -7.492 1.00 92.94 114 SER A N 1
ATOM 927 C CA . SER A 1 114 ? -6.235 9.542 -6.501 1.00 92.94 114 SER A CA 1
ATOM 928 C C . SER A 1 114 ? -5.975 10.708 -5.541 1.00 92.94 114 SER A C 1
ATOM 930 O O . SER A 1 114 ? -4.882 10.896 -5.010 1.00 92.94 114 SER A O 1
ATOM 932 N N . ALA A 1 115 ? -7.032 11.456 -5.209 1.00 92.69 115 ALA A N 1
ATOM 933 C CA . ALA A 1 115 ? -6.962 12.592 -4.279 1.00 92.69 115 ALA A CA 1
ATOM 934 C C . ALA A 1 115 ? -6.491 12.222 -2.855 1.00 92.69 115 ALA A C 1
ATOM 936 O O . ALA A 1 115 ? -6.276 13.098 -2.016 1.00 92.69 115 ALA A O 1
ATOM 937 N N . TYR A 1 116 ? -6.377 10.928 -2.560 1.00 89.44 116 TYR A N 1
ATOM 938 C CA . TYR A 1 116 ? -6.011 10.405 -1.253 1.00 89.44 116 TYR A CA 1
ATOM 939 C C . TYR A 1 116 ? -4.549 9.971 -1.165 1.00 89.44 116 TYR A C 1
ATOM 941 O O . TYR A 1 116 ? -4.113 9.698 -0.050 1.00 89.44 116 TYR A O 1
ATOM 949 N N . LEU A 1 117 ? -3.800 9.931 -2.277 1.00 94.38 117 LEU A N 1
ATOM 950 C CA . LEU A 1 117 ? -2.424 9.422 -2.304 1.00 94.38 117 LEU A CA 1
ATOM 951 C C . LEU A 1 117 ? -1.558 10.086 -1.221 1.00 94.38 117 LEU A C 1
ATOM 953 O O . LEU A 1 117 ? -0.965 9.412 -0.386 1.00 94.38 117 LEU A O 1
ATOM 957 N N . ASN A 1 118 ? -1.614 11.417 -1.132 1.00 95.31 118 ASN A N 1
ATOM 958 C CA . ASN A 1 118 ? -0.844 12.202 -0.158 1.00 95.31 118 ASN A CA 1
ATOM 959 C C . ASN A 1 118 ? -1.322 12.053 1.298 1.00 95.31 118 ASN A C 1
ATOM 961 O O . ASN A 1 118 ? -0.679 12.557 2.217 1.00 95.31 118 ASN A O 1
ATOM 965 N N . SER A 1 119 ? -2.469 11.409 1.530 1.00 95.88 119 SER A N 1
ATOM 966 C CA . SER A 1 119 ? -2.958 11.101 2.879 1.00 95.88 119 SER A CA 1
ATOM 967 C C . SER A 1 119 ? -2.490 9.734 3.374 1.00 95.88 119 SER A C 1
ATOM 969 O O . SER A 1 119 ? -2.556 9.494 4.574 1.00 95.88 119 SER A O 1
ATOM 971 N N . ILE A 1 120 ? -2.033 8.839 2.494 1.00 96.25 120 ILE A N 1
ATOM 972 C CA . ILE A 1 120 ? -1.608 7.489 2.873 1.00 96.25 120 ILE A CA 1
ATOM 973 C C . ILE A 1 120 ? -0.259 7.571 3.595 1.00 96.25 120 ILE A C 1
ATOM 975 O O . ILE A 1 120 ? 0.727 8.021 3.019 1.00 96.25 120 ILE A O 1
ATOM 979 N N . LYS A 1 121 ? -0.219 7.138 4.863 1.00 97.25 121 LYS A N 1
ATOM 980 C CA . LYS A 1 121 ? 1.018 7.079 5.661 1.00 97.25 121 LYS A CA 1
ATOM 981 C C . LYS A 1 121 ? 1.735 5.741 5.575 1.00 97.25 121 LYS A C 1
ATOM 983 O O . LYS A 1 121 ? 2.956 5.707 5.714 1.00 97.25 121 LYS A O 1
ATOM 988 N N . ARG A 1 122 ? 0.988 4.656 5.366 1.00 97.31 122 ARG A N 1
ATOM 989 C CA . ARG A 1 122 ? 1.505 3.287 5.386 1.00 97.31 122 ARG A CA 1
ATOM 990 C C . ARG A 1 122 ? 1.038 2.524 4.157 1.00 97.31 122 ARG A C 1
ATOM 992 O O . ARG A 1 122 ? -0.169 2.428 3.910 1.00 97.31 122 ARG A O 1
ATOM 999 N N . ILE A 1 123 ? 1.987 1.961 3.424 1.00 97.69 123 ILE A N 1
ATOM 1000 C CA . ILE A 1 123 ? 1.716 1.119 2.263 1.00 97.69 123 ILE A CA 1
ATOM 1001 C C . ILE A 1 123 ? 2.498 -0.182 2.363 1.00 97.69 123 ILE A C 1
ATOM 1003 O O . ILE A 1 123 ? 3.600 -0.213 2.909 1.00 97.69 123 ILE A O 1
ATOM 1007 N N . ALA A 1 124 ? 1.905 -1.247 1.844 1.00 97.75 124 ALA A N 1
ATOM 1008 C CA . ALA A 1 124 ? 2.525 -2.549 1.746 1.00 97.75 124 ALA A CA 1
ATOM 1009 C C . ALA A 1 124 ? 2.381 -3.086 0.324 1.00 97.75 124 ALA A C 1
ATOM 1011 O O . ALA A 1 124 ? 1.270 -3.059 -0.213 1.00 97.75 124 ALA A O 1
ATOM 1012 N N . PHE A 1 125 ? 3.467 -3.591 -0.253 1.00 97.69 125 PHE A N 1
ATOM 1013 C CA . PHE A 1 125 ? 3.475 -4.304 -1.533 1.00 97.69 125 PHE A CA 1
ATOM 1014 C C . PHE A 1 125 ? 3.831 -5.764 -1.304 1.00 97.69 125 PHE A C 1
ATOM 1016 O O . PHE A 1 125 ? 4.641 -6.065 -0.430 1.00 97.69 125 PHE A O 1
ATOM 1023 N N . THR A 1 126 ? 3.229 -6.669 -2.071 1.00 95.69 126 THR A N 1
ATOM 1024 C CA . THR A 1 126 ? 3.795 -8.017 -2.195 1.00 95.69 126 THR A CA 1
ATOM 1025 C C . THR A 1 126 ? 5.092 -7.974 -2.981 1.00 95.69 126 THR A C 1
ATOM 1027 O O . THR A 1 126 ? 5.323 -7.053 -3.767 1.00 95.69 126 THR A O 1
ATOM 1030 N N . GLU A 1 127 ? 5.905 -9.003 -2.784 1.00 93.94 127 GLU A N 1
ATOM 1031 C CA . GLU A 1 127 ? 7.079 -9.297 -3.601 1.00 93.94 127 GLU A CA 1
ATOM 1032 C C . GLU A 1 127 ? 6.783 -9.188 -5.109 1.00 93.94 127 GLU A C 1
ATOM 1034 O O . GLU A 1 127 ? 7.397 -8.366 -5.787 1.00 93.94 127 GLU A O 1
ATOM 1039 N N . ASP A 1 128 ? 5.754 -9.885 -5.605 1.00 92.62 128 ASP A N 1
ATOM 1040 C CA . ASP A 1 128 ? 5.351 -9.867 -7.023 1.00 92.62 128 ASP A CA 1
ATOM 1041 C C . ASP A 1 128 ? 5.058 -8.460 -7.571 1.00 92.62 128 ASP A C 1
ATOM 1043 O O . ASP A 1 128 ? 5.337 -8.142 -8.730 1.00 92.62 128 ASP A O 1
ATOM 1047 N N . VAL A 1 129 ? 4.455 -7.597 -6.747 1.00 95.12 129 VAL A N 1
ATOM 1048 C CA . VAL A 1 129 ? 4.163 -6.214 -7.139 1.00 95.12 129 VAL A CA 1
ATOM 1049 C C . VAL A 1 129 ? 5.457 -5.404 -7.150 1.00 95.12 129 VAL A C 1
ATOM 1051 O O . VAL A 1 129 ? 5.740 -4.706 -8.118 1.00 95.12 129 VAL A O 1
ATOM 1054 N N . TYR A 1 130 ? 6.271 -5.506 -6.100 1.00 96.56 130 TYR A N 1
ATOM 1055 C CA . TYR A 1 130 ? 7.509 -4.736 -5.997 1.00 96.56 130 TYR A CA 1
ATOM 1056 C C . TYR A 1 130 ? 8.506 -5.085 -7.108 1.00 96.56 130 TYR A C 1
ATOM 1058 O O . TYR A 1 130 ? 8.927 -4.206 -7.863 1.00 96.56 130 TYR A O 1
ATOM 1066 N N . PHE A 1 131 ? 8.842 -6.367 -7.247 1.00 94.06 131 PHE A N 1
ATOM 1067 C CA . PHE A 1 131 ? 9.820 -6.825 -8.230 1.00 94.06 131 PHE A CA 1
ATOM 1068 C C . PHE A 1 131 ? 9.268 -6.827 -9.649 1.00 94.06 131 PHE A C 1
ATOM 1070 O O . PHE A 1 131 ? 10.015 -6.554 -10.582 1.00 94.06 131 PHE A O 1
ATOM 1077 N N . GLY A 1 132 ? 7.960 -7.020 -9.829 1.00 92.44 132 GLY A N 1
ATOM 1078 C CA . GLY A 1 132 ? 7.348 -6.845 -11.141 1.00 92.44 132 GLY A CA 1
ATOM 1079 C C . GLY A 1 132 ? 7.440 -5.401 -11.650 1.00 92.44 132 GLY A C 1
ATOM 1080 O O . GLY A 1 132 ? 7.649 -5.195 -12.842 1.00 92.44 132 GLY A O 1
ATOM 1081 N N . MET A 1 133 ? 7.354 -4.388 -10.774 1.00 95.12 133 MET A N 1
ATOM 1082 C CA . MET A 1 133 ? 7.644 -3.000 -11.169 1.00 95.12 133 MET A CA 1
ATOM 1083 C C . MET A 1 133 ? 9.118 -2.794 -11.521 1.00 95.12 133 MET A C 1
ATOM 1085 O O . MET A 1 133 ? 9.401 -2.122 -12.509 1.00 95.12 133 MET A O 1
ATOM 1089 N N . LYS A 1 134 ? 10.036 -3.372 -10.735 1.00 94.25 134 LYS A N 1
ATOM 1090 C CA . LYS A 1 134 ? 11.480 -3.288 -10.993 1.00 94.25 134 LYS A CA 1
ATOM 1091 C C . LYS A 1 134 ? 11.839 -3.881 -12.358 1.00 94.25 134 LYS A C 1
ATOM 1093 O O . LYS A 1 134 ? 12.454 -3.198 -13.167 1.00 94.25 134 LYS A O 1
ATOM 1098 N N . LEU A 1 135 ? 11.363 -5.092 -12.647 1.00 90.56 135 LEU A N 1
ATOM 1099 C CA . LEU A 1 135 ? 11.590 -5.770 -13.924 1.00 90.56 135 LEU A CA 1
ATOM 1100 C C . LEU A 1 135 ? 11.051 -4.957 -15.111 1.00 90.56 135 LEU A C 1
ATOM 1102 O O . LEU A 1 135 ? 11.725 -4.808 -16.126 1.00 90.56 135 LEU A O 1
ATOM 1106 N N . LEU A 1 136 ? 9.850 -4.379 -14.978 1.00 89.50 136 LEU A N 1
ATOM 1107 C CA . LEU A 1 136 ? 9.284 -3.513 -16.017 1.00 89.50 136 LEU A CA 1
ATOM 1108 C C . LEU A 1 136 ? 10.126 -2.254 -16.246 1.00 89.50 136 LEU A C 1
ATOM 1110 O O . LEU A 1 136 ? 10.339 -1.868 -17.394 1.00 89.50 136 LEU A O 1
ATOM 1114 N N . TYR A 1 137 ? 10.606 -1.624 -15.173 1.00 93.38 137 TYR A N 1
ATOM 1115 C CA . TYR A 1 137 ? 11.491 -0.466 -15.271 1.00 93.38 137 TYR A CA 1
ATOM 1116 C C . TYR A 1 137 ? 12.808 -0.816 -15.969 1.00 93.38 137 TYR A C 1
ATOM 1118 O O . TYR A 1 137 ? 13.234 -0.084 -16.853 1.00 93.38 137 TYR A O 1
ATOM 1126 N N . GLU A 1 138 ? 13.421 -1.950 -15.631 1.00 90.62 138 GLU A N 1
ATOM 1127 C CA . GLU A 1 138 ? 14.650 -2.421 -16.280 1.00 90.62 138 GLU A CA 1
ATOM 1128 C C . GLU A 1 138 ? 14.444 -2.701 -17.776 1.00 90.62 138 GLU A C 1
ATOM 1130 O O . GLU A 1 138 ? 15.333 -2.415 -18.576 1.00 90.62 138 GLU A O 1
ATOM 1135 N N . SER A 1 139 ? 13.264 -3.199 -18.166 1.00 86.56 139 SER A N 1
ATOM 1136 C CA . SER A 1 139 ? 12.930 -3.450 -19.575 1.00 86.56 139 SER A CA 1
ATOM 1137 C C . SER A 1 139 ? 12.605 -2.187 -20.384 1.00 86.56 139 SER A C 1
ATOM 1139 O O . SER A 1 139 ? 12.898 -2.149 -21.576 1.00 86.56 139 SER A O 1
ATOM 1141 N N . SER A 1 140 ? 12.025 -1.159 -19.751 1.00 89.38 140 SER A N 1
ATOM 1142 C CA . SER A 1 140 ? 11.552 0.064 -20.423 1.00 89.38 140 SER A CA 1
ATOM 1143 C C . SER A 1 140 ? 11.681 1.311 -19.532 1.00 89.38 140 SER A C 1
ATOM 1145 O O . SER A 1 140 ? 10.674 1.917 -19.134 1.00 89.38 140 SER A O 1
ATOM 1147 N N . PRO A 1 141 ? 12.914 1.744 -19.215 1.00 91.69 141 PRO A N 1
ATOM 1148 C CA . PRO A 1 141 ? 13.167 2.805 -18.236 1.00 91.69 141 PRO A CA 1
ATOM 1149 C C . PRO A 1 141 ? 12.696 4.194 -18.691 1.00 91.69 141 PRO A C 1
ATOM 1151 O O . PRO A 1 141 ? 12.507 5.083 -17.863 1.00 91.69 141 PRO A O 1
ATOM 1154 N N . LEU A 1 142 ? 12.490 4.403 -19.996 1.00 88.62 142 LEU A N 1
ATOM 1155 C CA . LEU A 1 142 ? 11.997 5.673 -20.548 1.00 88.62 142 LEU A CA 1
ATOM 1156 C C . LEU A 1 142 ? 10.480 5.846 -20.387 1.00 88.62 142 LEU A C 1
ATOM 1158 O O . LEU A 1 142 ? 9.976 6.970 -20.414 1.00 88.62 142 LEU A O 1
ATOM 1162 N N . LEU A 1 143 ? 9.747 4.743 -20.219 1.00 86.81 143 LEU A N 1
ATOM 1163 C CA . LEU A 1 143 ? 8.282 4.715 -20.263 1.00 86.81 143 LEU A CA 1
ATOM 1164 C C . LEU A 1 143 ? 7.644 4.402 -18.907 1.00 86.81 143 LEU A C 1
ATOM 1166 O O . LEU A 1 143 ? 6.437 4.609 -18.720 1.00 86.81 143 LEU A O 1
ATOM 1170 N N . VAL A 1 144 ? 8.433 3.890 -17.963 1.00 92.38 144 VAL A N 1
ATOM 1171 C CA . VAL A 1 144 ? 7.988 3.455 -16.641 1.00 92.38 144 VAL A CA 1
ATOM 1172 C C . VAL A 1 144 ? 8.855 4.116 -15.575 1.00 92.38 144 VAL A C 1
ATOM 1174 O O . VAL A 1 144 ? 10.059 4.245 -15.726 1.00 92.38 144 VAL A O 1
ATOM 1177 N N . ASP A 1 145 ? 8.235 4.543 -14.477 1.00 95.19 145 ASP A N 1
ATOM 1178 C CA . ASP A 1 145 ? 8.976 4.987 -13.299 1.00 95.19 145 ASP A CA 1
ATOM 1179 C C . ASP A 1 145 ? 9.550 3.781 -12.546 1.00 95.19 145 ASP A C 1
ATOM 1181 O O . ASP A 1 145 ? 8.861 2.766 -12.398 1.00 95.19 145 ASP A O 1
ATOM 1185 N N . SER A 1 146 ? 10.744 3.926 -11.968 1.00 96.19 146 SER A N 1
ATOM 1186 C CA . SER A 1 146 ? 11.267 2.938 -11.022 1.00 96.19 146 SER A CA 1
ATOM 1187 C C . SER A 1 146 ? 10.328 2.768 -9.821 1.00 96.19 146 SER A C 1
ATOM 1189 O O . SER A 1 146 ? 9.592 3.677 -9.418 1.00 96.19 146 SER A O 1
ATOM 1191 N N . GLN A 1 147 ? 10.368 1.597 -9.195 1.00 96.12 147 GLN A N 1
ATOM 1192 C CA . GLN A 1 147 ? 9.631 1.285 -7.973 1.00 96.12 147 GLN A CA 1
ATOM 1193 C C . GLN A 1 147 ? 9.912 2.302 -6.855 1.00 96.12 147 GLN A C 1
ATOM 1195 O O . GLN A 1 147 ? 8.980 2.755 -6.186 1.00 96.12 147 GLN A O 1
ATOM 1200 N N . GLY A 1 148 ? 11.166 2.743 -6.707 1.00 96.62 148 GLY A N 1
ATOM 1201 C CA . GLY A 1 148 ? 11.536 3.804 -5.775 1.00 96.62 148 GLY A CA 1
ATOM 1202 C C . GLY A 1 148 ? 10.880 5.144 -6.134 1.00 96.62 148 GLY A C 1
ATOM 1203 O O . GLY A 1 148 ? 10.307 5.799 -5.261 1.00 96.62 148 GLY A O 1
ATOM 1204 N N . ALA A 1 149 ? 10.892 5.536 -7.413 1.00 97.25 149 ALA A N 1
ATOM 1205 C CA . ALA A 1 149 ? 10.255 6.770 -7.876 1.00 97.25 149 ALA A CA 1
ATOM 1206 C C . ALA A 1 149 ? 8.732 6.753 -7.651 1.00 97.25 149 ALA A C 1
ATOM 1208 O O . ALA A 1 149 ? 8.143 7.762 -7.252 1.00 97.25 149 ALA A O 1
ATOM 1209 N N . ILE A 1 150 ? 8.084 5.597 -7.831 1.00 97.12 150 ILE A N 1
ATOM 1210 C CA . ILE A 1 150 ? 6.657 5.403 -7.528 1.00 97.12 150 ILE A CA 1
ATOM 1211 C C . ILE A 1 150 ? 6.384 5.636 -6.038 1.00 97.12 150 ILE A C 1
ATOM 1213 O O . ILE A 1 150 ? 5.444 6.358 -5.694 1.00 97.12 150 ILE A O 1
ATOM 1217 N N . VAL A 1 151 ? 7.207 5.070 -5.151 1.00 97.19 151 VAL A N 1
ATOM 1218 C CA . VAL A 1 151 ? 7.095 5.282 -3.698 1.00 97.19 151 VAL A CA 1
ATOM 1219 C C . VAL A 1 151 ? 7.342 6.752 -3.344 1.00 97.19 151 VAL A C 1
ATOM 1221 O O . VAL A 1 151 ? 6.576 7.329 -2.570 1.00 97.19 151 VAL A O 1
ATOM 1224 N N . ARG A 1 152 ? 8.335 7.401 -3.962 1.00 96.62 152 ARG A N 1
ATOM 1225 C CA . ARG A 1 152 ? 8.651 8.825 -3.763 1.00 96.62 152 ARG A CA 1
ATOM 1226 C C . ARG A 1 152 ? 7.496 9.758 -4.127 1.00 96.62 152 ARG A C 1
ATOM 1228 O O . ARG A 1 152 ? 7.233 10.722 -3.405 1.00 96.62 152 ARG A O 1
ATOM 1235 N N . LYS A 1 153 ? 6.735 9.447 -5.183 1.00 96.69 153 LYS A N 1
ATOM 1236 C CA . LYS A 1 153 ? 5.522 10.202 -5.562 1.00 96.69 153 LYS A CA 1
ATOM 1237 C C . LYS A 1 153 ? 4.442 10.187 -4.469 1.00 96.69 153 LYS A C 1
AT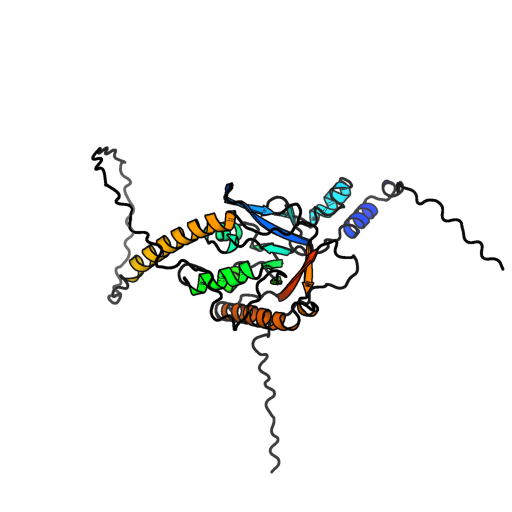OM 1239 O O . LYS A 1 153 ? 3.581 11.067 -4.450 1.00 96.69 153 LYS A O 1
ATOM 1244 N N . MET A 1 154 ? 4.489 9.245 -3.525 1.00 96.56 154 MET A N 1
ATOM 1245 C CA . MET A 1 154 ? 3.596 9.196 -2.365 1.00 96.56 154 MET A CA 1
ATOM 1246 C C . MET A 1 154 ? 4.101 10.107 -1.237 1.00 96.56 154 MET A C 1
ATOM 1248 O O . MET A 1 154 ? 4.515 9.640 -0.182 1.00 96.56 154 MET A O 1
ATOM 1252 N N . GLN A 1 155 ? 4.019 11.427 -1.417 1.00 94.62 155 GLN A N 1
ATOM 1253 C CA . GLN A 1 155 ? 4.583 12.428 -0.486 1.00 94.62 155 GLN A CA 1
ATOM 1254 C C . GLN A 1 155 ? 4.106 12.304 0.975 1.00 94.62 155 GLN A C 1
ATOM 1256 O O . GLN A 1 155 ? 4.739 12.812 1.898 1.00 94.62 155 GLN A O 1
ATOM 1261 N N . GLY A 1 156 ? 2.951 11.673 1.197 1.00 95.25 156 GLY A N 1
ATOM 1262 C CA . GLY A 1 156 ? 2.415 11.426 2.532 1.00 95.25 156 GLY A CA 1
ATOM 1263 C C . GLY A 1 156 ? 3.084 10.274 3.277 1.00 95.25 156 GLY A C 1
ATOM 1264 O O . GLY A 1 156 ? 2.924 10.206 4.499 1.00 95.25 156 GLY A O 1
ATOM 1265 N N . LEU A 1 157 ? 3.788 9.392 2.569 1.00 97.56 157 LEU A N 1
ATOM 1266 C CA . LEU A 1 157 ? 4.217 8.091 3.053 1.00 97.56 157 LEU A CA 1
ATOM 1267 C C . LEU A 1 157 ? 5.319 8.216 4.106 1.00 97.56 157 LEU A C 1
ATOM 1269 O O . LEU A 1 157 ? 6.306 8.915 3.921 1.00 97.56 157 LEU A O 1
ATOM 1273 N N . SER A 1 158 ? 5.149 7.512 5.221 1.00 97.19 158 SER A N 1
ATOM 1274 C CA . SER A 1 158 ? 6.150 7.421 6.289 1.00 97.19 158 SER A CA 1
ATOM 1275 C C . SER A 1 158 ? 6.596 5.989 6.565 1.00 97.19 158 SER A C 1
ATOM 1277 O O . SER A 1 158 ? 7.621 5.788 7.213 1.00 97.19 158 SER A O 1
ATOM 1279 N N . HIS A 1 159 ? 5.839 5.001 6.087 1.00 97.50 159 HIS A N 1
ATOM 1280 C CA . HIS A 1 159 ? 6.108 3.585 6.289 1.00 97.50 159 HIS A CA 1
ATOM 1281 C C . HIS A 1 159 ? 5.869 2.815 4.992 1.00 97.50 159 HIS A C 1
ATOM 1283 O O . HIS A 1 159 ? 4.778 2.871 4.417 1.00 97.50 159 HIS A O 1
ATOM 1289 N N . PHE A 1 160 ? 6.874 2.061 4.579 1.00 98.00 160 PHE A N 1
ATOM 1290 C CA . PHE A 1 160 ? 6.831 1.148 3.456 1.00 98.00 160 PHE A CA 1
ATOM 1291 C C . PHE A 1 160 ? 7.056 -0.281 3.953 1.00 98.00 160 PHE A C 1
ATOM 1293 O O . PHE A 1 160 ? 7.918 -0.542 4.793 1.00 98.00 160 PHE A O 1
ATOM 1300 N N . THR A 1 161 ? 6.268 -1.222 3.453 1.00 97.62 161 THR A N 1
ATOM 1301 C CA . THR A 1 161 ? 6.360 -2.626 3.840 1.00 97.62 161 THR A CA 1
ATOM 1302 C C . THR A 1 161 ? 6.455 -3.502 2.603 1.00 97.62 161 THR A C 1
ATOM 1304 O O . THR A 1 161 ? 5.591 -3.434 1.733 1.00 97.62 161 THR A O 1
ATOM 1307 N N . LEU A 1 162 ? 7.471 -4.358 2.552 1.00 97.31 162 LEU A N 1
ATOM 1308 C CA . LEU A 1 162 ? 7.530 -5.445 1.584 1.00 97.31 162 LEU A CA 1
ATOM 1309 C C . LEU A 1 162 ? 7.012 -6.722 2.246 1.00 97.31 162 LEU A C 1
ATOM 1311 O O . LEU A 1 162 ? 7.450 -7.096 3.337 1.00 97.31 162 LEU A O 1
ATOM 1315 N N . VAL A 1 163 ? 6.046 -7.358 1.597 1.00 95.75 163 VAL A N 1
ATOM 1316 C CA . VAL A 1 163 ? 5.336 -8.532 2.093 1.00 95.75 163 VAL A CA 1
ATOM 1317 C C . VAL A 1 163 ? 5.796 -9.762 1.318 1.00 95.75 163 VAL A C 1
ATOM 1319 O O . VAL A 1 163 ? 5.518 -9.879 0.124 1.00 95.75 163 VAL A O 1
ATOM 1322 N N . LEU A 1 164 ? 6.462 -10.673 2.022 1.00 93.75 164 LEU A N 1
ATOM 1323 C CA . LEU A 1 164 ? 6.900 -11.972 1.521 1.00 93.75 164 LEU A CA 1
ATOM 1324 C C . LEU A 1 164 ? 5.733 -12.967 1.564 1.00 93.75 164 LEU A C 1
ATOM 1326 O O . LEU A 1 164 ? 4.935 -12.979 2.514 1.00 93.75 164 LEU A O 1
ATOM 1330 N N . MET A 1 165 ? 5.616 -13.778 0.519 1.00 88.12 165 MET A N 1
ATOM 1331 C CA . MET A 1 165 ? 4.486 -14.679 0.288 1.00 88.12 165 MET A CA 1
ATOM 1332 C C . MET A 1 165 ? 4.950 -16.134 0.392 1.00 88.12 165 MET A C 1
ATOM 1334 O O . MET A 1 165 ? 5.897 -16.510 -0.282 1.00 88.12 165 MET A O 1
ATOM 1338 N N . GLU A 1 166 ? 4.278 -16.959 1.213 1.00 77.69 166 GLU A N 1
ATOM 1339 C CA . GLU A 1 166 ? 4.699 -18.359 1.494 1.00 77.69 166 GLU A CA 1
ATOM 1340 C C . GLU A 1 166 ? 4.748 -19.241 0.237 1.00 77.69 166 GLU A C 1
ATOM 1342 O O . GLU A 1 166 ? 5.502 -20.209 0.193 1.00 77.69 166 GLU A O 1
ATOM 1347 N N . ASP A 1 167 ? 3.966 -18.884 -0.782 1.00 67.06 167 ASP A N 1
ATOM 1348 C CA . ASP A 1 167 ? 3.896 -19.592 -2.061 1.00 67.06 167 ASP A CA 1
ATOM 1349 C C . ASP A 1 167 ? 4.777 -18.954 -3.148 1.00 67.06 167 ASP A C 1
ATOM 1351 O O . ASP A 1 167 ? 4.769 -19.422 -4.289 1.00 67.06 167 ASP A O 1
ATOM 1355 N N . GLY A 1 168 ? 5.503 -17.878 -2.824 1.00 55.66 168 GLY A N 1
ATOM 1356 C CA . GLY A 1 168 ? 6.488 -17.301 -3.725 1.00 55.66 168 GLY A CA 1
ATOM 1357 C C . GLY A 1 168 ? 7.557 -18.351 -3.969 1.00 55.66 168 GLY A C 1
ATOM 1358 O O . GLY A 1 168 ? 8.250 -18.755 -3.036 1.00 55.66 168 GLY A O 1
ATOM 1359 N N . ALA A 1 169 ? 7.652 -18.847 -5.205 1.00 53.16 169 ALA A N 1
ATOM 1360 C CA . ALA A 1 169 ? 8.846 -19.545 -5.652 1.00 53.16 169 ALA A CA 1
ATOM 1361 C C . ALA A 1 169 ? 9.999 -18.605 -5.308 1.00 53.16 169 ALA A C 1
ATOM 1363 O O . ALA A 1 169 ? 10.030 -17.499 -5.842 1.00 53.16 169 ALA A O 1
ATOM 1364 N N . GLY A 1 170 ? 10.804 -18.969 -4.305 1.00 53.59 170 GLY A N 1
ATOM 136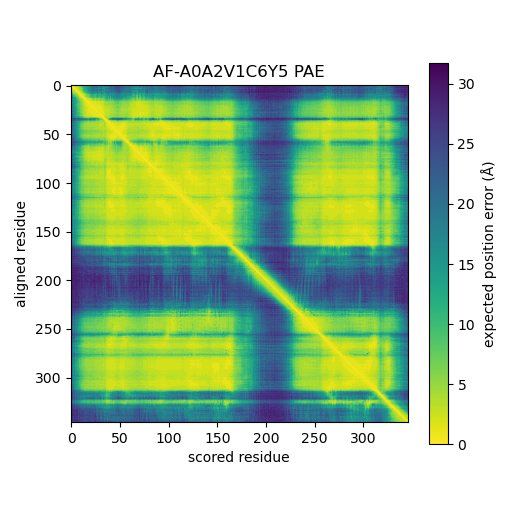5 C CA . GLY A 1 170 ? 11.781 -18.055 -3.731 1.00 53.59 170 GLY A CA 1
ATOM 1366 C C . GLY A 1 170 ? 12.590 -17.398 -4.839 1.00 53.59 170 GLY A C 1
ATOM 1367 O O . GLY A 1 170 ? 12.835 -18.021 -5.873 1.00 53.59 170 GLY A O 1
ATOM 1368 N N . PHE A 1 171 ? 12.971 -16.141 -4.627 1.00 51.75 171 PHE A N 1
ATOM 1369 C CA . PHE A 1 171 ? 13.987 -15.467 -5.420 1.00 51.75 171 PHE A CA 1
ATOM 1370 C C . PHE A 1 171 ? 15.312 -16.233 -5.254 1.00 51.75 171 PHE A C 1
ATOM 1372 O O . PHE A 1 171 ? 16.186 -15.855 -4.478 1.00 51.75 171 PHE A O 1
ATOM 1379 N N . ASP A 1 172 ? 15.415 -17.395 -5.894 1.00 56.38 172 ASP A N 1
ATOM 1380 C CA . ASP A 1 172 ? 16.640 -18.159 -6.002 1.00 56.38 172 ASP A CA 1
ATOM 1381 C C . ASP A 1 172 ? 17.531 -17.311 -6.914 1.00 56.38 172 ASP A C 1
ATOM 1383 O O . ASP A 1 172 ? 17.374 -17.332 -8.131 1.00 56.38 172 ASP A O 1
ATOM 1387 N N . GLU A 1 173 ? 18.438 -16.520 -6.327 1.00 56.34 173 GLU A N 1
ATOM 1388 C CA . GLU A 1 173 ? 19.450 -15.740 -7.068 1.00 56.34 173 GLU A CA 1
ATOM 1389 C C . GLU A 1 173 ? 20.285 -16.628 -8.010 1.00 56.34 173 GLU A C 1
ATOM 1391 O O . GLU A 1 173 ? 20.826 -16.138 -8.995 1.00 56.34 173 GLU A O 1
ATOM 1396 N N . ASP A 1 174 ? 20.341 -17.934 -7.726 1.00 50.28 174 ASP A N 1
ATOM 1397 C CA . ASP A 1 174 ? 21.000 -18.964 -8.535 1.00 50.28 174 ASP A CA 1
ATOM 1398 C C . ASP A 1 174 ? 20.052 -19.658 -9.538 1.00 50.28 174 ASP A C 1
ATOM 1400 O O . ASP A 1 174 ? 20.462 -20.570 -10.263 1.00 50.28 174 ASP A O 1
ATOM 1404 N N . SER A 1 175 ? 18.767 -19.291 -9.578 1.00 49.03 175 SER A N 1
ATOM 1405 C CA . SER A 1 175 ? 17.866 -19.714 -10.648 1.00 49.03 175 SER A CA 1
ATOM 1406 C C . SER A 1 175 ? 18.149 -18.843 -11.862 1.00 49.03 175 SER A C 1
ATOM 1408 O O . SER A 1 175 ? 17.387 -17.930 -12.181 1.00 49.03 175 SER A O 1
ATOM 1410 N N . ASP A 1 176 ? 19.245 -19.176 -12.546 1.00 44.66 176 ASP A N 1
ATOM 1411 C CA . ASP A 1 176 ? 19.731 -18.549 -13.780 1.00 44.66 176 ASP A CA 1
ATOM 1412 C C . ASP A 1 176 ? 18.636 -18.379 -14.856 1.00 44.66 176 ASP A C 1
ATOM 1414 O O . ASP A 1 176 ? 18.806 -17.610 -15.797 1.00 44.66 176 ASP A O 1
ATOM 1418 N N . GLU A 1 177 ? 17.503 -19.072 -14.725 1.00 47.44 177 GLU A N 1
ATOM 1419 C CA . GLU A 1 177 ? 16.369 -19.023 -15.637 1.00 47.44 177 GLU A CA 1
ATOM 1420 C C . GLU A 1 177 ? 15.060 -19.245 -14.861 1.00 47.44 177 GLU A C 1
ATOM 1422 O O . GLU A 1 177 ? 14.329 -20.210 -15.086 1.00 47.44 177 GLU A O 1
ATOM 1427 N N . ALA A 1 178 ? 14.694 -18.333 -13.954 1.00 46.84 178 ALA A N 1
ATOM 1428 C CA . ALA A 1 178 ? 13.265 -18.053 -13.818 1.00 46.84 178 ALA A CA 1
ATOM 1429 C C . ALA A 1 178 ? 12.843 -17.316 -15.096 1.00 46.84 178 ALA A C 1
ATOM 1431 O O . ALA A 1 178 ? 12.619 -16.106 -15.091 1.00 46.84 178 ALA A O 1
ATOM 1432 N N . GLU A 1 179 ? 12.777 -18.057 -16.209 1.00 47.06 179 GLU A N 1
ATOM 1433 C CA . GLU A 1 179 ? 11.943 -17.711 -17.346 1.00 47.06 179 GLU A CA 1
ATOM 1434 C C . GLU A 1 179 ? 10.527 -17.539 -16.771 1.00 47.06 179 GLU A C 1
ATOM 1436 O O . GLU A 1 179 ? 9.675 -18.426 -16.803 1.00 47.06 179 GLU A O 1
ATOM 1441 N N . PHE A 1 180 ? 10.209 -16.333 -16.291 1.00 47.00 180 PHE A N 1
ATOM 1442 C CA . PHE A 1 180 ? 9.033 -15.718 -16.865 1.00 47.00 180 PHE A CA 1
ATOM 1443 C C . PHE A 1 180 ? 9.250 -15.906 -18.357 1.00 47.00 180 PHE A C 1
ATOM 1445 O O . PHE A 1 180 ? 10.175 -15.303 -18.895 1.00 47.00 180 PHE A O 1
ATOM 1452 N N . GLU A 1 181 ? 8.500 -16.821 -18.976 1.00 46.84 181 GLU A N 1
ATOM 1453 C CA . GLU A 1 181 ? 8.352 -16.916 -20.424 1.00 46.84 181 GLU A CA 1
ATOM 1454 C C . GLU A 1 181 ? 7.832 -15.541 -20.874 1.00 46.84 181 GLU A C 1
ATOM 1456 O O . GLU A 1 181 ? 6.635 -15.314 -21.096 1.00 46.84 181 GLU A O 1
ATOM 1461 N N . PHE A 1 182 ? 8.727 -14.556 -20.881 1.00 48.28 182 PHE A N 1
ATOM 1462 C CA . PHE A 1 182 ? 8.531 -13.211 -21.352 1.00 48.28 182 PHE A CA 1
ATOM 1463 C C . PHE A 1 182 ? 8.563 -13.392 -22.847 1.00 48.28 182 PHE A C 1
ATOM 1465 O O . PHE A 1 182 ? 9.588 -13.217 -23.481 1.00 48.28 182 PHE A O 1
ATOM 1472 N N . PHE A 1 183 ? 7.415 -13.850 -23.343 1.00 50.50 183 PHE A N 1
ATOM 1473 C CA . PHE A 1 183 ? 7.056 -13.927 -24.738 1.00 50.50 183 PHE A CA 1
ATOM 1474 C C . PHE A 1 183 ? 8.200 -14.464 -25.585 1.00 50.50 183 PHE A C 1
ATOM 1476 O O . PHE A 1 183 ? 8.962 -13.664 -26.115 1.00 50.50 183 PHE A O 1
ATOM 1483 N N . ASP A 1 184 ? 8.265 -15.791 -25.760 1.00 43.94 184 ASP A N 1
ATOM 1484 C CA . ASP A 1 184 ? 9.011 -16.383 -26.872 1.00 43.94 184 ASP A CA 1
ATOM 1485 C C . ASP A 1 184 ? 8.827 -15.485 -28.101 1.00 43.94 184 ASP A C 1
ATOM 1487 O O . ASP A 1 184 ? 7.727 -15.375 -28.661 1.00 43.94 184 ASP A O 1
ATOM 1491 N N . GLU A 1 185 ? 9.906 -14.795 -28.466 1.00 52.31 185 GLU A N 1
ATOM 1492 C CA . GLU A 1 185 ? 9.973 -13.804 -29.544 1.00 52.31 185 GLU A CA 1
ATOM 1493 C C . GLU A 1 185 ? 9.612 -14.448 -30.900 1.00 52.31 185 GLU A C 1
ATOM 1495 O O . GLU A 1 185 ? 9.287 -13.778 -31.877 1.00 52.31 185 GLU A O 1
ATOM 1500 N N . ASP A 1 186 ? 9.564 -15.782 -30.918 1.00 49.00 186 ASP A N 1
ATOM 1501 C CA . ASP A 1 186 ? 9.178 -16.640 -32.026 1.00 49.00 186 ASP A CA 1
ATOM 1502 C C . ASP A 1 186 ? 7.667 -16.909 -32.139 1.00 49.00 186 ASP A C 1
ATOM 1504 O O . ASP A 1 186 ? 7.260 -17.684 -33.009 1.00 49.00 186 ASP A O 1
ATOM 1508 N N . SER A 1 187 ? 6.799 -16.301 -31.317 1.00 47.62 187 SER A N 1
ATOM 1509 C CA . SER A 1 187 ? 5.351 -16.405 -31.546 1.00 47.62 187 SER A CA 1
ATOM 1510 C C . SER A 1 187 ? 4.991 -15.668 -32.847 1.00 47.62 187 SER A C 1
ATOM 1512 O O . SER A 1 187 ? 5.047 -14.437 -32.898 1.00 47.62 187 SER A O 1
ATOM 1514 N N . PRO A 1 188 ? 4.631 -16.381 -33.932 1.00 48.22 188 PRO A N 1
ATOM 1515 C CA . PRO A 1 188 ? 4.572 -15.799 -35.262 1.00 48.22 188 PRO A CA 1
ATOM 1516 C C . PRO A 1 188 ? 3.337 -14.904 -35.385 1.00 48.22 188 PRO A C 1
ATOM 1518 O O . PRO A 1 188 ? 2.252 -15.351 -35.753 1.00 48.22 188 PRO A O 1
ATOM 1521 N N . ALA A 1 189 ? 3.516 -13.609 -35.136 1.00 49.22 189 ALA A N 1
ATOM 1522 C CA . ALA A 1 189 ? 2.533 -12.571 -35.438 1.00 49.22 189 ALA A CA 1
ATOM 1523 C C . ALA A 1 189 ? 2.390 -12.287 -36.954 1.00 49.22 189 ALA A C 1
ATOM 1525 O O . ALA A 1 189 ? 1.742 -11.322 -37.346 1.00 49.22 189 ALA A O 1
ATOM 1526 N N . SER A 1 190 ? 2.954 -13.116 -37.839 1.00 46.25 190 SER A N 1
ATOM 1527 C CA . SER A 1 190 ? 2.911 -12.927 -39.295 1.00 46.25 190 SER A CA 1
ATOM 1528 C C . SER A 1 190 ? 2.021 -13.971 -39.975 1.00 46.25 190 SER A C 1
ATOM 1530 O O . SER A 1 190 ? 2.469 -14.997 -40.482 1.00 46.25 190 SER A O 1
ATOM 1532 N N . GLY A 1 191 ? 0.716 -13.707 -39.992 1.00 47.34 191 GLY A N 1
ATOM 1533 C CA . GLY A 1 191 ? -0.228 -14.523 -40.760 1.00 47.34 191 GLY A CA 1
ATOM 1534 C C . GLY A 1 191 ? -1.621 -13.931 -40.936 1.00 47.34 191 GLY A C 1
ATOM 1535 O O . GLY A 1 191 ? -2.529 -14.654 -41.339 1.00 47.34 191 GLY A O 1
ATOM 1536 N N . LEU A 1 192 ? -1.817 -12.649 -40.624 1.00 46.59 192 LEU A N 1
ATOM 1537 C CA . LEU A 1 192 ? -3.039 -11.941 -40.979 1.00 46.59 192 LEU A CA 1
ATOM 1538 C C . LEU A 1 192 ? -2.722 -11.024 -42.155 1.00 46.59 192 LEU A C 1
ATOM 1540 O O . LEU A 1 192 ? -2.369 -9.863 -41.976 1.00 46.59 192 LEU A O 1
ATOM 1544 N N . ASP A 1 193 ? -2.836 -11.596 -43.355 1.00 50.03 193 ASP A N 1
ATOM 1545 C CA . ASP A 1 193 ? -3.123 -10.847 -44.577 1.00 50.03 193 ASP A CA 1
ATOM 1546 C C . ASP A 1 193 ? -4.402 -10.035 -44.327 1.00 50.03 193 ASP A C 1
ATOM 1548 O O . ASP A 1 193 ? -5.524 -10.539 -44.428 1.00 50.03 193 ASP A O 1
ATOM 1552 N N . SER A 1 194 ? -4.237 -8.776 -43.930 1.00 49.94 194 SER A N 1
ATOM 1553 C CA . SER A 1 194 ? -5.300 -7.786 -43.989 1.00 49.94 194 SER A CA 1
ATOM 1554 C C . SER A 1 194 ? -5.452 -7.381 -45.451 1.00 49.94 194 SER A C 1
ATOM 1556 O O . SER A 1 194 ? -4.738 -6.507 -45.941 1.00 49.94 194 SER A O 1
ATOM 1558 N N . GLU A 1 195 ? -6.352 -8.054 -46.168 1.00 55.72 195 GLU A N 1
ATOM 1559 C CA . GLU A 1 195 ? -6.863 -7.557 -47.442 1.00 55.72 195 GLU A CA 1
ATOM 1560 C C . GLU A 1 195 ? -7.551 -6.207 -47.174 1.00 55.72 195 GLU A C 1
ATOM 1562 O O . GLU A 1 195 ? -8.681 -6.144 -46.689 1.00 55.72 195 GLU A O 1
ATOM 1567 N N . GLU A 1 196 ? -6.820 -5.118 -47.420 1.00 51.12 196 GLU A N 1
ATOM 1568 C CA . GLU A 1 196 ? -7.336 -3.752 -47.437 1.00 51.12 196 GLU A CA 1
ATOM 1569 C C . GLU A 1 196 ? -8.369 -3.622 -48.565 1.00 51.12 196 GLU A C 1
ATOM 1571 O O . GLU A 1 196 ? -8.042 -3.400 -49.734 1.00 51.12 196 GLU A O 1
ATOM 1576 N N . GLU A 1 197 ? -9.649 -3.756 -48.217 1.00 55.12 197 GLU A N 1
ATOM 1577 C CA . GLU A 1 197 ? -10.730 -3.212 -49.029 1.00 55.12 197 GLU A CA 1
ATOM 1578 C C . GLU A 1 197 ? -10.707 -1.682 -48.913 1.00 55.12 197 GLU A C 1
ATOM 1580 O O . GLU A 1 197 ? -11.073 -1.091 -47.897 1.00 55.12 197 GLU A O 1
ATOM 1585 N N . HIS A 1 198 ? -10.260 -1.053 -50.000 1.00 51.12 198 HIS A N 1
ATOM 1586 C CA . HIS A 1 198 ? -10.543 0.330 -50.357 1.00 51.12 198 HIS A CA 1
ATOM 1587 C C . HIS A 1 198 ? -12.018 0.682 -50.101 1.00 51.12 198 HIS A C 1
ATOM 1589 O O . HIS A 1 198 ? -12.894 0.193 -50.816 1.00 51.12 198 HIS A O 1
ATOM 1595 N N . ASP A 1 199 ? -12.276 1.617 -49.185 1.00 56.19 199 ASP A N 1
ATOM 1596 C CA . ASP A 1 199 ? -13.504 2.415 -49.206 1.00 56.19 199 ASP A CA 1
ATOM 1597 C C . ASP A 1 199 ? -13.136 3.893 -49.389 1.00 56.19 199 ASP A C 1
ATOM 1599 O O . ASP A 1 199 ? -12.774 4.619 -48.460 1.00 56.19 199 ASP A O 1
ATOM 1603 N N . GLU A 1 200 ? -13.148 4.311 -50.655 1.00 59.19 200 GLU A N 1
ATOM 1604 C CA . GLU A 1 200 ? -13.149 5.712 -51.053 1.00 59.19 200 GLU A CA 1
ATOM 1605 C C . GLU A 1 200 ? -14.537 6.304 -50.779 1.00 59.19 200 GLU A C 1
ATOM 1607 O O . GLU A 1 200 ? -15.510 5.953 -51.445 1.00 59.19 200 GLU A O 1
ATOM 1612 N N . GLY A 1 201 ? -14.627 7.292 -49.888 1.00 48.75 201 GLY A N 1
ATOM 1613 C CA . GLY A 1 201 ? -15.763 8.208 -49.923 1.00 48.75 201 GLY A CA 1
ATOM 1614 C C . GLY A 1 201 ? -16.036 8.963 -48.633 1.00 48.75 201 GLY A C 1
ATOM 1615 O O . GLY A 1 201 ? -16.759 8.490 -47.763 1.00 48.75 201 GLY A O 1
ATOM 1616 N N . THR A 1 202 ? -15.681 10.242 -48.589 1.00 47.69 202 THR A N 1
ATOM 1617 C CA . THR A 1 202 ? -16.566 11.343 -49.021 1.00 47.69 202 THR A CA 1
ATOM 1618 C C . THR A 1 202 ? -16.145 12.608 -48.277 1.00 47.69 202 THR A C 1
ATOM 1620 O O . THR A 1 202 ? -16.285 12.708 -47.060 1.00 47.69 202 THR A O 1
ATOM 1623 N N . ASP A 1 203 ? -15.667 13.583 -49.043 1.00 53.94 203 ASP A N 1
ATOM 1624 C CA . ASP A 1 203 ? -15.481 14.967 -48.628 1.00 53.94 203 ASP A CA 1
ATOM 1625 C C . ASP A 1 203 ? -16.772 15.563 -48.045 1.00 53.94 203 ASP A C 1
ATOM 1627 O O . ASP A 1 203 ? -17.826 15.534 -48.690 1.00 53.94 203 ASP A O 1
ATOM 1631 N N . GLN A 1 204 ? -16.677 16.196 -46.875 1.00 58.34 204 GLN A N 1
ATOM 1632 C CA . GLN A 1 204 ? -17.571 17.296 -46.520 1.00 58.34 204 GLN A CA 1
ATOM 1633 C C . GLN A 1 204 ? -16.855 18.317 -45.630 1.00 58.34 204 GLN A C 1
ATOM 1635 O O . GLN A 1 204 ? -16.780 18.217 -44.409 1.00 58.34 204 GLN A O 1
ATOM 1640 N N . ASP A 1 205 ? -16.292 19.279 -46.356 1.00 52.50 205 ASP A N 1
ATOM 1641 C CA . ASP A 1 205 ? -15.996 20.658 -45.994 1.00 52.50 205 ASP A CA 1
ATOM 1642 C C . ASP A 1 205 ? -17.202 21.318 -45.307 1.00 52.50 205 ASP A C 1
ATOM 1644 O O . ASP A 1 205 ? -18.267 21.428 -45.911 1.00 52.50 205 ASP A O 1
ATOM 1648 N N . ASP A 1 206 ? -17.030 21.768 -44.064 1.00 53.25 206 ASP A N 1
ATOM 1649 C CA . ASP A 1 206 ? -17.893 22.784 -43.462 1.00 53.25 206 ASP A CA 1
ATOM 1650 C C . ASP A 1 206 ? -17.050 23.716 -42.581 1.00 53.25 206 ASP A C 1
ATOM 1652 O O . ASP A 1 206 ? -16.527 23.359 -41.521 1.00 53.25 206 ASP A O 1
ATOM 1656 N N . GLY A 1 207 ? -16.889 24.937 -43.090 1.00 57.00 207 GLY A N 1
ATOM 1657 C CA . GLY A 1 207 ? -16.006 25.961 -42.562 1.00 57.00 207 GLY A CA 1
ATOM 1658 C C . GLY A 1 207 ? -16.413 26.555 -41.213 1.00 57.00 207 GLY A C 1
ATOM 1659 O O . GLY A 1 207 ? -17.587 26.674 -40.857 1.00 57.00 207 GLY A O 1
ATOM 1660 N N . LEU A 1 208 ? -15.399 27.047 -40.500 1.00 56.97 208 LEU A N 1
ATOM 1661 C CA . LEU A 1 208 ? -15.555 27.924 -39.343 1.00 56.97 208 LEU A CA 1
ATOM 1662 C C . LEU A 1 208 ? -14.935 29.303 -39.621 1.00 56.97 208 LEU A C 1
ATOM 1664 O O . LEU A 1 208 ? -13.832 29.385 -40.167 1.00 56.97 208 LEU A O 1
ATOM 1668 N N . PRO A 1 209 ? -15.624 30.400 -39.251 1.00 60.25 209 PRO A N 1
ATOM 1669 C CA . PRO A 1 209 ? -15.158 31.748 -39.520 1.00 60.25 209 PRO A CA 1
ATOM 1670 C C . PRO A 1 209 ? -14.207 32.259 -38.430 1.00 60.25 209 PRO A C 1
ATOM 1672 O O . PRO A 1 209 ? -14.500 32.196 -37.241 1.00 60.25 209 PRO A O 1
ATOM 1675 N N . GLY A 1 210 ? -13.097 32.823 -38.906 1.00 48.50 210 GLY A N 1
ATOM 1676 C CA . GLY A 1 210 ? -12.390 34.008 -38.413 1.00 48.50 210 GLY A CA 1
ATOM 1677 C C . GLY A 1 210 ? -12.407 34.335 -36.920 1.00 48.50 210 GLY A C 1
ATOM 1678 O O . GLY A 1 210 ? -13.387 34.867 -36.402 1.00 48.50 210 GLY A O 1
ATOM 1679 N N . HIS A 1 211 ? -11.229 34.233 -36.299 1.00 47.34 211 HIS A N 1
ATOM 1680 C CA . HIS A 1 211 ? -10.866 35.111 -35.192 1.00 47.34 211 HIS A CA 1
ATOM 1681 C C . HIS A 1 211 ? -9.560 35.847 -35.512 1.00 47.34 211 HIS A C 1
ATOM 1683 O O . HIS A 1 211 ? -8.477 35.267 -35.545 1.00 47.34 211 HIS A O 1
ATOM 1689 N N . GLU A 1 212 ? -9.688 37.146 -35.783 1.00 51.22 212 GLU A N 1
ATOM 1690 C CA . GLU A 1 212 ? -8.574 38.079 -35.908 1.00 51.22 212 GLU A CA 1
ATOM 1691 C C . GLU A 1 212 ? -7.991 38.414 -34.525 1.00 51.22 212 GLU A C 1
ATOM 1693 O O . GLU A 1 212 ? -8.736 38.724 -33.595 1.00 51.22 212 GLU A O 1
ATOM 1698 N N . GLY A 1 213 ? -6.656 38.435 -34.450 1.00 44.19 213 GLY A N 1
ATOM 1699 C CA . GLY A 1 213 ? -5.905 39.515 -33.807 1.00 44.19 213 GLY A CA 1
ATOM 1700 C C . GLY A 1 213 ? -5.412 39.312 -32.371 1.00 44.19 213 GLY A C 1
ATOM 1701 O O . GLY A 1 213 ? -6.115 39.651 -31.428 1.00 44.19 213 GLY A O 1
ATOM 1702 N N . GLN A 1 214 ? -4.123 38.990 -32.216 1.00 48.84 214 GLN A N 1
ATOM 1703 C CA . GLN A 1 214 ? -3.186 39.887 -31.518 1.00 48.84 214 GLN A CA 1
ATOM 1704 C C . GLN A 1 214 ? -1.729 39.494 -31.798 1.00 48.84 214 GLN A C 1
ATOM 1706 O O . GLN A 1 214 ? -1.262 38.424 -31.422 1.00 48.84 214 GLN A O 1
ATOM 1711 N N . ALA A 1 215 ? -1.026 40.392 -32.489 1.00 46.38 215 ALA A N 1
ATOM 1712 C CA . ALA A 1 215 ? 0.403 40.314 -32.734 1.00 46.38 215 ALA A CA 1
ATOM 1713 C C . ALA A 1 215 ? 1.165 40.615 -31.438 1.00 46.38 215 ALA A C 1
ATOM 1715 O O . ALA A 1 215 ? 0.978 41.678 -30.846 1.00 46.38 215 ALA A O 1
ATOM 1716 N N . THR A 1 216 ? 2.032 39.691 -31.032 1.00 52.34 216 THR A N 1
ATOM 1717 C CA . THR A 1 216 ? 3.080 39.952 -30.043 1.00 52.34 216 THR A CA 1
ATOM 1718 C C . THR A 1 216 ? 4.407 39.819 -30.778 1.00 52.34 216 THR A C 1
ATOM 1720 O O . THR A 1 216 ? 4.779 38.724 -31.190 1.00 52.34 216 THR A O 1
ATOM 1723 N N . GLU A 1 217 ? 5.067 40.952 -31.021 1.00 59.97 217 GLU A N 1
ATOM 1724 C CA . GLU A 1 217 ? 6.460 41.001 -31.464 1.00 59.97 217 GLU A CA 1
ATOM 1725 C C . GLU A 1 217 ? 7.337 40.398 -30.360 1.00 59.97 217 GLU A C 1
ATOM 1727 O O . GLU A 1 217 ? 7.341 40.894 -29.232 1.00 59.97 217 GLU A O 1
ATOM 1732 N N . LEU A 1 218 ? 8.060 39.326 -30.679 1.00 54.09 218 LEU A N 1
ATOM 1733 C CA . LEU A 1 218 ? 9.163 38.820 -29.869 1.00 54.09 218 LEU A CA 1
ATOM 1734 C C . LEU A 1 218 ? 10.397 38.686 -30.762 1.00 54.09 218 LEU A C 1
ATOM 1736 O O . LEU A 1 218 ? 10.335 38.141 -31.864 1.00 54.09 218 LEU A O 1
ATOM 1740 N N . ASP A 1 219 ? 11.489 39.258 -30.263 1.00 52.78 219 ASP A N 1
ATOM 1741 C CA . ASP A 1 219 ? 12.797 39.376 -30.895 1.00 52.78 219 ASP A CA 1
ATOM 1742 C C . ASP A 1 219 ? 13.411 38.017 -31.286 1.00 52.78 219 ASP A C 1
ATOM 1744 O O . ASP A 1 219 ? 13.359 37.067 -30.500 1.00 52.78 219 ASP A O 1
ATOM 1748 N N . PRO A 1 220 ? 14.090 37.916 -32.446 1.00 56.38 220 PRO A N 1
ATOM 1749 C CA . PRO A 1 220 ? 14.883 36.749 -32.794 1.00 56.38 220 PRO A CA 1
ATOM 1750 C C . PRO A 1 220 ? 16.291 36.894 -32.200 1.00 56.38 220 PRO A C 1
ATOM 1752 O O . PRO A 1 220 ? 17.163 37.545 -32.777 1.00 56.38 220 PRO A O 1
ATOM 1755 N N . VAL A 1 221 ? 16.538 36.271 -31.046 1.00 57.94 221 VAL A N 1
ATOM 1756 C CA . VAL A 1 221 ? 17.910 35.996 -30.598 1.00 57.94 221 VAL A CA 1
ATOM 1757 C C . VAL A 1 221 ? 18.283 34.611 -31.110 1.00 57.94 221 VAL A C 1
ATOM 1759 O O . VAL A 1 221 ? 17.828 33.594 -30.592 1.00 57.94 221 VAL A O 1
ATOM 1762 N N . GLY A 1 222 ? 19.068 34.603 -32.186 1.00 54.62 222 GLY A N 1
ATOM 1763 C CA . GLY A 1 222 ? 19.605 33.400 -32.801 1.00 54.62 222 GLY A CA 1
ATOM 1764 C C . GLY A 1 222 ? 20.545 32.657 -31.856 1.00 54.62 222 GLY A C 1
ATOM 1765 O O . GLY A 1 222 ? 21.572 33.195 -31.450 1.00 54.62 222 GLY A O 1
ATOM 1766 N N . ASN A 1 223 ? 20.190 31.409 -31.564 1.00 51.97 223 ASN A N 1
ATOM 1767 C CA . ASN A 1 223 ? 21.118 30.366 -31.150 1.00 51.97 223 ASN A CA 1
ATOM 1768 C C . ASN A 1 223 ? 21.095 29.293 -32.244 1.00 51.97 223 ASN A C 1
ATOM 1770 O O . ASN A 1 223 ? 20.248 28.404 -32.257 1.00 51.97 223 ASN A O 1
ATOM 1774 N N . GLU A 1 224 ? 22.007 29.432 -33.200 1.00 55.22 224 GLU A N 1
ATOM 1775 C CA . GLU A 1 224 ? 22.275 28.458 -34.256 1.00 55.22 224 GLU A CA 1
ATOM 1776 C C . GLU A 1 224 ? 23.252 27.403 -33.720 1.00 55.22 224 GLU A C 1
ATOM 1778 O O . GLU A 1 224 ? 24.421 27.440 -34.063 1.00 55.22 224 GLU A O 1
ATOM 1783 N N . ASP A 1 225 ? 22.802 26.514 -32.827 1.00 54.09 225 ASP A N 1
ATOM 1784 C CA . ASP A 1 225 ? 23.578 25.327 -32.403 1.00 54.09 225 ASP A CA 1
ATOM 1785 C C . ASP A 1 225 ? 22.660 24.211 -31.847 1.00 54.09 225 ASP A C 1
ATOM 1787 O O . ASP A 1 225 ? 22.973 23.520 -30.881 1.00 54.09 225 ASP A O 1
ATOM 1791 N N . ALA A 1 226 ? 21.485 24.024 -32.455 1.00 55.19 226 ALA A N 1
ATOM 1792 C CA . ALA A 1 226 ? 20.577 22.913 -32.157 1.00 55.19 226 ALA A CA 1
ATOM 1793 C C . ALA A 1 226 ? 20.547 21.940 -33.344 1.00 55.19 226 ALA A C 1
ATOM 1795 O O . ALA A 1 226 ? 19.591 21.897 -34.118 1.00 55.19 226 ALA A O 1
ATOM 1796 N N . MET A 1 227 ? 21.633 21.187 -33.534 1.00 54.66 227 MET A N 1
ATOM 1797 C CA . MET A 1 227 ? 21.622 20.056 -34.460 1.00 54.66 227 MET A CA 1
ATOM 1798 C C . MET A 1 227 ? 20.897 18.868 -33.816 1.00 54.66 227 MET A C 1
ATOM 1800 O O . MET A 1 227 ? 21.456 18.165 -32.988 1.00 54.66 227 MET A O 1
ATOM 1804 N N . ALA A 1 228 ? 19.636 18.709 -34.220 1.00 54.06 228 ALA A N 1
ATOM 1805 C CA . ALA A 1 228 ? 18.991 17.452 -34.595 1.00 54.06 228 ALA A CA 1
ATOM 1806 C C . ALA A 1 228 ? 19.228 16.212 -33.702 1.00 54.06 228 ALA A C 1
ATOM 1808 O O . ALA A 1 228 ? 19.997 15.327 -34.061 1.00 54.06 228 ALA A O 1
ATOM 1809 N N . ASN A 1 229 ? 18.421 16.085 -32.644 1.00 55.03 229 ASN A N 1
ATOM 1810 C CA . ASN A 1 229 ? 17.984 14.790 -32.099 1.00 55.03 229 ASN A CA 1
ATOM 1811 C C . ASN A 1 229 ? 16.637 14.393 -32.742 1.00 55.03 229 ASN A C 1
ATOM 1813 O O . ASN A 1 229 ? 15.637 14.225 -32.057 1.00 55.03 229 ASN A O 1
ATOM 1817 N N . GLY A 1 230 ? 16.577 14.339 -34.076 1.00 58.56 230 GLY A N 1
ATOM 1818 C CA . GLY A 1 230 ? 15.343 13.987 -34.796 1.00 58.56 230 GLY A CA 1
ATOM 1819 C C . GLY A 1 230 ? 15.029 12.488 -34.810 1.00 58.56 230 GLY A C 1
ATOM 1820 O O . GLY A 1 230 ? 13.962 12.112 -35.267 1.00 58.56 230 GLY A O 1
ATOM 1821 N N . GLU A 1 231 ? 15.948 11.643 -34.336 1.00 62.44 231 GLU A N 1
ATOM 1822 C CA . GLU A 1 231 ? 15.814 10.178 -34.377 1.00 62.44 231 GLU A CA 1
ATOM 1823 C C . GLU A 1 231 ? 15.173 9.601 -33.100 1.00 62.44 231 GLU A C 1
ATOM 1825 O O . GLU A 1 231 ? 14.685 8.481 -33.115 1.00 62.44 231 GLU A O 1
ATOM 1830 N N . THR A 1 232 ? 15.088 10.369 -32.006 1.00 66.25 232 THR A N 1
ATOM 1831 C CA . THR A 1 232 ? 14.578 9.860 -30.717 1.00 66.25 232 THR A CA 1
ATOM 1832 C C . THR A 1 232 ? 13.052 9.858 -30.590 1.00 66.25 232 THR A C 1
ATOM 1834 O O . THR A 1 232 ? 12.520 9.222 -29.686 1.00 66.25 232 THR A O 1
ATOM 1837 N N . GLU A 1 233 ? 12.326 10.602 -31.431 1.00 70.94 233 GLU A N 1
ATOM 1838 C CA . GLU A 1 233 ? 10.857 10.676 -31.330 1.00 70.94 233 GLU A CA 1
ATOM 1839 C C . GLU A 1 233 ? 10.165 9.455 -31.953 1.00 70.94 233 GLU A C 1
ATOM 1841 O O . GLU A 1 233 ? 9.192 8.963 -31.382 1.00 70.94 233 GLU A O 1
ATOM 1846 N N . ASP A 1 234 ? 10.693 8.932 -33.064 1.00 73.69 234 ASP A N 1
ATOM 1847 C CA . ASP A 1 234 ? 10.124 7.762 -33.744 1.00 73.69 234 ASP A CA 1
ATOM 1848 C C . ASP A 1 234 ? 10.374 6.467 -32.943 1.00 73.69 234 ASP A C 1
ATOM 1850 O O . ASP A 1 234 ? 9.452 5.674 -32.764 1.00 73.69 234 ASP A O 1
ATOM 1854 N N . GLU A 1 235 ? 11.571 6.290 -32.363 1.00 76.12 235 GLU A N 1
ATOM 1855 C CA . GLU A 1 235 ? 11.900 5.114 -31.532 1.00 76.12 235 GLU A CA 1
ATOM 1856 C C . GLU A 1 235 ? 11.000 5.006 -30.285 1.00 76.12 235 GLU A C 1
ATOM 1858 O O . GLU A 1 235 ? 10.520 3.923 -29.947 1.00 76.12 235 GLU A O 1
ATOM 1863 N N . ASN A 1 236 ? 10.692 6.137 -29.640 1.00 74.31 236 ASN A N 1
ATOM 1864 C CA . ASN A 1 236 ? 9.807 6.165 -28.472 1.00 74.31 236 ASN A CA 1
ATOM 1865 C C . ASN A 1 236 ? 8.349 5.822 -28.822 1.00 74.31 236 ASN A C 1
ATOM 1867 O O . ASN A 1 236 ? 7.636 5.252 -27.994 1.00 74.31 236 ASN A O 1
ATOM 1871 N N . MET A 1 237 ? 7.887 6.177 -30.026 1.00 76.56 237 MET A N 1
ATOM 1872 C CA . MET A 1 237 ? 6.518 5.889 -30.466 1.00 76.56 237 MET A CA 1
ATOM 1873 C C . MET A 1 237 ? 6.308 4.384 -30.669 1.00 76.56 237 MET A C 1
ATOM 1875 O O . MET A 1 237 ? 5.276 3.840 -30.261 1.00 76.56 237 MET A O 1
ATOM 1879 N N . ASP A 1 238 ? 7.306 3.712 -31.241 1.00 84.81 238 ASP A N 1
ATOM 1880 C CA . ASP A 1 238 ? 7.293 2.263 -31.428 1.00 84.81 238 ASP A CA 1
ATOM 1881 C C . ASP A 1 238 ? 7.360 1.523 -30.081 1.00 84.81 238 ASP A C 1
ATOM 1883 O O . ASP A 1 238 ? 6.600 0.572 -29.860 1.00 84.81 238 ASP A O 1
ATOM 1887 N N . GLU A 1 239 ? 8.193 1.993 -29.143 1.00 82.75 239 GLU A N 1
ATOM 1888 C CA . GLU A 1 239 ? 8.294 1.416 -27.796 1.00 82.75 239 GLU A CA 1
ATOM 1889 C C . GLU A 1 239 ? 6.991 1.604 -26.992 1.00 82.75 239 GLU A C 1
ATOM 1891 O O . GLU A 1 239 ? 6.508 0.665 -26.351 1.00 82.75 239 GLU A O 1
ATOM 1896 N N . GLU A 1 240 ? 6.347 2.776 -27.072 1.00 87.06 240 GLU A N 1
ATOM 1897 C CA . GLU A 1 240 ? 5.065 3.030 -26.401 1.00 87.06 240 GLU A CA 1
ATOM 1898 C C . GLU A 1 240 ? 3.942 2.138 -26.944 1.00 87.06 240 GLU A C 1
ATOM 1900 O O . GLU A 1 240 ? 3.149 1.589 -26.163 1.00 87.06 240 GLU A O 1
ATOM 1905 N N . HIS A 1 241 ? 3.878 1.965 -28.267 1.00 88.06 241 HIS A N 1
ATOM 1906 C CA . HIS A 1 241 ? 2.910 1.077 -28.903 1.00 88.06 241 HIS A CA 1
ATOM 1907 C C . HIS A 1 241 ? 3.149 -0.387 -28.506 1.00 88.06 241 HIS A C 1
ATOM 1909 O O . HIS A 1 241 ? 2.202 -1.085 -28.123 1.00 88.06 241 HIS A O 1
ATOM 1915 N N . TRP A 1 242 ? 4.406 -0.845 -28.536 1.00 87.38 242 TRP A N 1
ATOM 1916 C CA . TRP A 1 242 ? 4.777 -2.194 -28.108 1.00 87.38 242 TRP A CA 1
ATOM 1917 C C . TRP A 1 242 ? 4.412 -2.437 -26.641 1.00 87.38 242 TRP A C 1
ATOM 1919 O O . TRP A 1 242 ? 3.717 -3.413 -26.343 1.00 87.38 242 TRP A O 1
ATOM 1929 N N . LEU A 1 243 ? 4.768 -1.520 -25.735 1.00 84.75 243 LEU A N 1
ATOM 1930 C CA . LEU A 1 243 ? 4.387 -1.617 -24.326 1.00 84.75 243 LEU A CA 1
ATOM 1931 C C . LEU A 1 243 ? 2.877 -1.640 -24.143 1.00 84.75 243 LEU A C 1
ATOM 1933 O O . LEU A 1 243 ? 2.375 -2.449 -23.371 1.00 84.75 243 LEU A O 1
ATOM 1937 N N . SER A 1 244 ? 2.131 -0.792 -24.852 1.00 89.50 244 SER A N 1
ATOM 1938 C CA . SER A 1 244 ? 0.670 -0.792 -24.759 1.00 89.50 244 SER A CA 1
ATOM 1939 C C . SER A 1 244 ? 0.082 -2.150 -25.155 1.00 89.50 244 SER A C 1
ATOM 1941 O O . SER A 1 244 ? -0.813 -2.667 -24.480 1.00 89.50 244 SER A O 1
ATOM 1943 N N . MET A 1 245 ? 0.615 -2.771 -26.210 1.00 88.44 245 MET A N 1
ATOM 1944 C CA . MET A 1 245 ? 0.218 -4.112 -26.633 1.00 88.44 245 MET A CA 1
ATOM 1945 C C . MET A 1 245 ? 0.556 -5.166 -25.567 1.00 88.44 245 MET A C 1
ATOM 1947 O O . MET A 1 245 ? -0.314 -5.965 -25.210 1.00 88.44 245 MET A O 1
ATOM 1951 N N . GLN A 1 246 ? 1.771 -5.135 -25.011 1.00 86.31 246 GLN A N 1
ATOM 1952 C CA . GLN A 1 246 ? 2.193 -6.042 -23.938 1.00 86.31 246 GLN A CA 1
ATOM 1953 C C . GLN A 1 246 ? 1.339 -5.880 -22.678 1.00 86.31 246 GLN A C 1
ATOM 1955 O O . GLN A 1 246 ? 0.886 -6.865 -22.097 1.00 86.31 246 GLN A O 1
ATOM 1960 N N . GLU A 1 247 ? 1.038 -4.644 -22.285 1.00 89.44 247 GLU A N 1
ATOM 1961 C CA . GLU A 1 247 ? 0.183 -4.320 -21.146 1.00 89.44 247 GLU A CA 1
ATOM 1962 C C . GLU A 1 247 ? -1.249 -4.825 -21.340 1.00 89.44 247 GLU A C 1
ATOM 1964 O O . GLU A 1 247 ? -1.850 -5.335 -20.394 1.00 89.44 247 GLU A O 1
ATOM 1969 N N . ASN A 1 248 ? -1.795 -4.736 -22.555 1.00 87.06 248 ASN A N 1
ATOM 1970 C CA . ASN A 1 248 ? -3.113 -5.289 -22.869 1.00 87.06 248 ASN A CA 1
ATOM 1971 C C . ASN A 1 248 ? -3.117 -6.822 -22.742 1.00 87.06 248 ASN A C 1
ATOM 1973 O O . ASN A 1 248 ? -4.017 -7.385 -22.114 1.00 87.06 248 ASN A O 1
ATOM 1977 N N . LEU A 1 249 ? -2.083 -7.500 -23.252 1.00 82.75 249 LEU A N 1
ATOM 1978 C CA . LEU A 1 249 ? -1.933 -8.954 -23.117 1.00 82.75 249 LEU A CA 1
ATOM 1979 C C . LEU A 1 249 ? -1.738 -9.375 -21.652 1.00 82.75 249 LEU A C 1
ATOM 1981 O O . LEU A 1 249 ? -2.369 -10.328 -21.185 1.00 82.75 249 LEU A O 1
ATOM 1985 N N . ALA A 1 250 ? -0.905 -8.649 -20.906 1.00 83.88 250 ALA A N 1
ATOM 1986 C CA . ALA A 1 250 ? -0.687 -8.864 -19.481 1.00 83.88 250 ALA A CA 1
ATOM 1987 C C . ALA A 1 250 ? -1.984 -8.660 -18.691 1.00 83.88 250 ALA A C 1
ATOM 1989 O O . ALA A 1 250 ? -2.327 -9.492 -17.854 1.00 83.88 250 ALA A O 1
ATOM 1990 N N . MET A 1 251 ? -2.757 -7.618 -19.006 1.00 86.25 251 MET A N 1
ATOM 1991 C CA . MET A 1 251 ? -4.056 -7.355 -18.390 1.00 86.25 251 MET A CA 1
ATOM 1992 C C . MET A 1 251 ? -5.019 -8.526 -18.598 1.00 86.25 251 MET A C 1
ATOM 1994 O O . MET A 1 251 ? -5.616 -9.001 -17.632 1.00 86.25 251 MET A O 1
ATOM 1998 N N . GLU A 1 252 ? -5.133 -9.059 -19.816 1.00 83.62 252 GLU A N 1
ATOM 1999 C CA . GLU A 1 252 ? -5.983 -10.223 -20.098 1.00 83.62 252 GLU A CA 1
ATOM 2000 C C . GLU A 1 252 ? -5.558 -11.494 -19.345 1.00 83.62 252 GLU A C 1
ATOM 2002 O O . GLU A 1 252 ? -6.410 -12.317 -18.988 1.00 83.62 252 GLU A O 1
ATOM 2007 N N . ARG A 1 253 ? -4.253 -11.676 -19.111 1.00 78.12 253 ARG A N 1
ATOM 2008 C CA . ARG A 1 253 ? -3.700 -12.815 -18.361 1.00 78.12 253 ARG A CA 1
ATOM 2009 C C . ARG A 1 253 ? -3.909 -12.648 -16.858 1.00 78.12 253 ARG A C 1
ATOM 2011 O O . ARG A 1 253 ? -4.475 -13.536 -16.222 1.00 78.12 253 ARG A O 1
ATOM 2018 N N . LEU A 1 254 ? -3.526 -11.501 -16.302 1.00 84.06 254 LEU A N 1
ATOM 2019 C CA . LEU A 1 254 ? -3.600 -11.210 -14.868 1.00 84.06 254 LEU A CA 1
ATOM 2020 C C . LEU A 1 254 ? -5.043 -11.158 -14.360 1.00 84.06 254 LEU A C 1
ATOM 2022 O O . LEU A 1 254 ? -5.327 -11.642 -13.262 1.00 84.06 254 LEU A O 1
ATOM 2026 N N . CYS A 1 255 ? -5.990 -10.705 -15.190 1.00 78.75 255 CYS A N 1
ATOM 2027 C CA . CYS A 1 255 ? -7.418 -10.749 -14.860 1.00 78.75 255 CYS A CA 1
ATOM 2028 C C . CYS A 1 255 ? -7.940 -12.170 -14.572 1.00 78.75 255 CYS A C 1
ATOM 2030 O O . CYS A 1 255 ? -9.015 -12.315 -13.987 1.00 78.75 255 CYS A O 1
ATOM 2032 N N . LYS A 1 256 ? -7.213 -13.225 -14.970 1.00 68.38 256 LYS A N 1
ATOM 2033 C CA . LYS A 1 256 ? -7.634 -14.624 -14.803 1.00 68.38 256 LYS A CA 1
ATOM 2034 C C . LYS A 1 256 ? -7.135 -15.277 -13.507 1.00 68.38 256 LYS A C 1
ATOM 2036 O O . LYS A 1 256 ? -7.613 -16.371 -13.210 1.00 68.38 256 LYS A O 1
ATOM 2041 N N . GLY A 1 257 ? -6.218 -14.664 -12.745 1.00 66.19 257 GLY A N 1
ATOM 2042 C CA . GLY A 1 257 ? -5.418 -15.427 -11.771 1.00 66.19 257 GLY A CA 1
ATOM 2043 C C . GLY A 1 257 ? -4.907 -14.726 -10.510 1.00 66.19 257 GLY A C 1
ATOM 2044 O O . GLY A 1 257 ? -4.015 -15.269 -9.871 1.00 66.19 257 GLY A O 1
ATOM 2045 N N . TYR A 1 258 ? -5.442 -13.574 -10.104 1.00 80.75 258 TYR A N 1
ATOM 2046 C CA . TYR A 1 258 ? -4.995 -12.922 -8.866 1.00 80.75 258 TYR A CA 1
ATOM 2047 C C . TYR A 1 258 ? -5.407 -13.692 -7.595 1.00 80.75 258 TYR A C 1
ATOM 2049 O O . TYR A 1 258 ? -6.600 -13.893 -7.329 1.00 80.75 258 TYR A O 1
ATOM 2057 N N . PHE A 1 259 ? -4.423 -14.074 -6.772 1.00 80.94 259 PHE A N 1
ATOM 2058 C CA . PHE A 1 259 ? -4.676 -14.635 -5.448 1.00 80.94 259 PHE A CA 1
ATOM 2059 C C . PHE A 1 259 ? -5.013 -13.530 -4.443 1.00 80.94 259 PHE A C 1
ATOM 2061 O O . PHE A 1 259 ? -4.193 -12.688 -4.085 1.00 80.94 259 PHE A O 1
ATOM 2068 N N . ARG A 1 260 ? -6.247 -13.557 -3.940 1.00 87.94 260 ARG A N 1
ATOM 2069 C CA . ARG A 1 260 ? -6.718 -12.638 -2.903 1.00 87.94 260 ARG A CA 1
ATOM 2070 C C . ARG A 1 260 ? -6.653 -13.303 -1.535 1.00 87.94 260 ARG A C 1
ATOM 2072 O O . ARG A 1 260 ? -7.217 -14.378 -1.338 1.00 87.94 260 ARG A O 1
ATOM 2079 N N . HIS A 1 261 ? -6.088 -12.597 -0.562 1.00 89.31 261 HIS A N 1
ATOM 2080 C CA . HIS A 1 261 ? -6.120 -13.017 0.831 1.00 89.31 261 HIS A CA 1
ATOM 2081 C C . HIS A 1 261 ? -7.521 -12.792 1.396 1.00 89.31 261 HIS A C 1
ATOM 2083 O O . HIS A 1 261 ? -8.071 -11.696 1.298 1.00 89.31 261 HIS A O 1
ATOM 2089 N N . VAL A 1 262 ? -8.113 -13.822 1.994 1.00 89.31 262 VAL A N 1
ATOM 2090 C CA . VAL A 1 262 ? -9.465 -13.752 2.563 1.00 89.31 262 VAL A CA 1
ATOM 2091 C C . VAL A 1 262 ? -9.388 -13.847 4.084 1.00 89.31 262 VAL A C 1
ATOM 2093 O O . VAL A 1 262 ? -8.748 -14.749 4.622 1.00 89.31 262 VAL A O 1
ATOM 2096 N N . GLY A 1 263 ? -10.098 -12.956 4.779 1.00 87.81 263 GLY A N 1
ATOM 2097 C CA . GLY A 1 263 ? -10.188 -12.923 6.238 1.00 87.81 263 GLY A CA 1
ATOM 2098 C C . GLY A 1 263 ? -9.367 -11.803 6.873 1.00 87.81 263 GLY A C 1
ATOM 2099 O O . GLY A 1 263 ? -8.813 -10.941 6.199 1.00 87.81 263 GLY A O 1
ATOM 2100 N N . ASP A 1 264 ? -9.298 -11.810 8.203 1.00 86.56 264 ASP A N 1
ATOM 2101 C CA . ASP A 1 264 ? -8.530 -10.813 8.949 1.00 86.56 264 ASP A CA 1
ATOM 2102 C C . ASP A 1 264 ? -7.030 -11.061 8.737 1.00 86.56 264 ASP A C 1
ATOM 2104 O O . ASP A 1 264 ? -6.462 -11.984 9.322 1.00 86.56 264 ASP A O 1
ATOM 2108 N N . ILE A 1 265 ? -6.400 -10.262 7.880 1.00 89.75 265 ILE A N 1
ATOM 2109 C CA . ILE A 1 265 ? -4.961 -10.321 7.616 1.00 89.75 265 ILE A CA 1
ATOM 2110 C C . ILE A 1 265 ? -4.191 -9.376 8.537 1.00 89.75 265 ILE A C 1
ATOM 2112 O O . ILE A 1 265 ? -4.648 -8.279 8.874 1.00 89.75 265 ILE A O 1
ATOM 2116 N N . HIS A 1 266 ? -3.003 -9.808 8.941 1.00 90.88 266 HIS A N 1
ATOM 2117 C CA . HIS A 1 266 ? -2.037 -8.983 9.652 1.00 90.88 266 HIS A CA 1
ATOM 2118 C C . HIS A 1 266 ? -0.613 -9.336 9.228 1.00 90.88 266 HIS A C 1
ATOM 2120 O O . HIS A 1 266 ? -0.368 -10.392 8.648 1.00 90.88 266 HIS A O 1
ATOM 2126 N N . PHE A 1 267 ? 0.313 -8.433 9.529 1.00 92.19 267 PHE A N 1
ATOM 2127 C CA . PHE A 1 267 ? 1.722 -8.590 9.205 1.00 92.19 267 PHE A CA 1
ATOM 2128 C C . PHE A 1 267 ? 2.530 -8.976 10.438 1.00 92.19 267 PHE A C 1
ATOM 2130 O O . PHE A 1 267 ? 2.309 -8.442 11.531 1.00 92.19 267 PHE A O 1
ATOM 2137 N N . VAL A 1 268 ? 3.475 -9.889 10.239 1.00 91.31 268 VAL A N 1
ATOM 2138 C CA . VAL A 1 268 ? 4.469 -10.302 11.233 1.00 91.31 268 VAL A CA 1
ATOM 2139 C C . VAL A 1 268 ? 5.851 -10.115 10.620 1.00 91.31 268 VAL A C 1
ATOM 2141 O O . VAL A 1 268 ? 6.033 -10.391 9.441 1.00 91.31 268 VAL A O 1
ATOM 2144 N N . SER A 1 269 ? 6.816 -9.610 11.390 1.00 92.94 269 SER A N 1
ATOM 2145 C CA . SER A 1 269 ? 8.190 -9.424 10.916 1.00 92.94 269 SER A CA 1
ATOM 2146 C C . SER A 1 269 ? 8.769 -10.736 10.390 1.00 92.94 269 SER A C 1
ATOM 2148 O O . SER A 1 269 ? 8.804 -11.736 11.113 1.00 92.94 269 SER A O 1
ATOM 2150 N N . ALA A 1 270 ? 9.279 -10.702 9.158 1.00 92.00 270 ALA A N 1
ATOM 2151 C CA . ALA A 1 270 ? 9.927 -11.846 8.527 1.00 92.00 270 ALA A CA 1
ATOM 2152 C C . ALA A 1 270 ? 11.214 -12.263 9.264 1.00 92.00 270 ALA A C 1
ATOM 2154 O O . ALA A 1 270 ? 11.615 -13.419 9.194 1.00 92.00 270 ALA A O 1
ATOM 2155 N N . MET A 1 271 ? 11.810 -11.362 10.058 1.00 90.75 271 MET A N 1
ATOM 2156 C CA . MET A 1 271 ? 13.018 -11.632 10.856 1.00 90.75 271 MET A CA 1
ATOM 2157 C C . MET A 1 271 ? 12.841 -12.765 11.867 1.00 90.75 271 MET A C 1
ATOM 2159 O O . MET A 1 271 ? 13.809 -13.418 12.247 1.00 90.75 271 MET A O 1
ATOM 2163 N N . HIS A 1 272 ? 11.607 -12.971 12.333 1.00 87.69 272 HIS A N 1
ATOM 2164 C CA . HIS A 1 272 ? 11.273 -14.019 13.300 1.00 87.69 272 HIS A CA 1
ATOM 2165 C C . HIS A 1 272 ? 10.554 -15.199 12.651 1.00 87.69 272 HIS A C 1
ATOM 2167 O O . HIS A 1 272 ? 10.165 -16.131 13.358 1.00 87.69 272 HIS A O 1
ATOM 2173 N N . SER A 1 273 ? 10.352 -15.151 11.332 1.00 87.44 273 SER A N 1
ATOM 2174 C CA . SER A 1 273 ? 9.718 -16.228 10.589 1.00 87.44 273 SER A CA 1
ATOM 2175 C C . SER A 1 273 ? 10.748 -17.312 10.276 1.00 87.44 273 SER A C 1
ATOM 2177 O O . SER A 1 273 ? 11.748 -17.017 9.621 1.00 87.44 273 SER A O 1
ATOM 2179 N N . PRO A 1 274 ? 10.522 -18.570 10.694 1.00 86.88 274 PRO A N 1
ATOM 2180 C CA . PRO A 1 274 ? 11.383 -19.689 10.314 1.00 86.88 274 PRO A CA 1
ATOM 2181 C C . PRO A 1 274 ? 11.495 -19.883 8.799 1.00 86.88 274 PRO A C 1
ATOM 2183 O O . PRO A 1 274 ? 12.475 -20.463 8.345 1.00 86.88 274 PRO A O 1
ATOM 2186 N N . ASP A 1 275 ? 10.509 -19.405 8.039 1.00 85.62 275 ASP A N 1
ATOM 2187 C CA . ASP A 1 275 ? 10.441 -19.587 6.591 1.00 85.62 275 ASP A CA 1
ATOM 2188 C C . ASP A 1 275 ? 11.293 -18.545 5.840 1.00 85.62 275 ASP A C 1
ATOM 2190 O O . ASP A 1 275 ? 11.744 -18.808 4.731 1.00 85.62 275 ASP A O 1
ATOM 2194 N N . TYR A 1 276 ? 11.585 -17.394 6.465 1.00 84.62 276 TYR A N 1
ATOM 2195 C CA . TYR A 1 276 ? 12.287 -16.270 5.821 1.00 84.62 276 TYR A CA 1
ATOM 2196 C C . TYR A 1 276 ? 13.527 -15.775 6.556 1.00 84.62 276 TYR A C 1
ATOM 2198 O O . TYR A 1 276 ? 14.154 -14.825 6.095 1.00 84.62 276 TYR A O 1
ATOM 2206 N N . TRP A 1 277 ? 13.886 -16.373 7.694 1.00 84.06 277 TRP A N 1
ATOM 2207 C CA . TRP A 1 277 ? 14.977 -15.909 8.560 1.00 84.06 277 TRP A CA 1
ATOM 2208 C C . TRP A 1 277 ? 16.326 -15.708 7.841 1.00 84.06 277 TRP A C 1
ATOM 2210 O O . TRP A 1 277 ? 17.081 -14.823 8.245 1.00 84.06 277 TRP A O 1
ATOM 2220 N N . ASP A 1 278 ? 16.583 -16.463 6.767 1.00 85.81 278 ASP A N 1
ATOM 2221 C CA . ASP A 1 278 ? 17.805 -16.375 5.959 1.00 85.81 278 ASP A CA 1
ATOM 2222 C C . ASP A 1 278 ? 17.684 -15.435 4.743 1.00 85.81 278 ASP A C 1
ATOM 2224 O O . ASP A 1 278 ? 18.698 -14.932 4.271 1.00 85.81 278 ASP A O 1
ATOM 2228 N N . SER A 1 279 ? 16.472 -15.162 4.241 1.00 87.94 279 SER A N 1
ATOM 2229 C CA . SER A 1 279 ? 16.262 -14.417 2.987 1.00 87.94 279 SER A CA 1
ATOM 2230 C C . SER A 1 279 ? 15.777 -12.982 3.185 1.00 87.94 279 SER A C 1
ATOM 2232 O O . SER A 1 279 ? 16.043 -12.126 2.344 1.00 87.94 279 SER A O 1
ATOM 2234 N N . TRP A 1 280 ? 15.115 -12.666 4.309 1.00 92.00 280 TRP A N 1
ATOM 2235 C CA . TRP A 1 280 ? 14.529 -11.336 4.546 1.00 92.00 280 TRP A CA 1
ATOM 2236 C C . TRP A 1 280 ? 15.547 -10.190 4.424 1.00 92.00 280 TRP A C 1
ATOM 2238 O O . TRP A 1 280 ? 15.166 -9.065 4.096 1.00 92.00 280 TRP A O 1
ATOM 2248 N N . TYR A 1 281 ? 16.824 -10.457 4.721 1.00 91.88 281 TYR A N 1
ATOM 2249 C CA . TYR A 1 281 ? 17.876 -9.446 4.703 1.00 91.88 281 TYR A CA 1
ATOM 2250 C C . TYR A 1 281 ? 18.194 -8.971 3.282 1.00 91.88 281 TYR A C 1
ATOM 2252 O O . TYR A 1 281 ? 18.257 -7.762 3.076 1.00 91.88 281 TYR A O 1
ATOM 2260 N N . SER A 1 282 ? 18.293 -9.880 2.306 1.00 91.81 282 SER A N 1
ATOM 2261 C CA . SER A 1 282 ? 18.551 -9.528 0.902 1.00 91.81 282 SER A CA 1
ATOM 2262 C C . SER A 1 282 ? 17.440 -8.639 0.337 1.00 91.81 282 SER A C 1
ATOM 2264 O O . SER A 1 282 ? 17.705 -7.623 -0.301 1.00 91.81 282 SER A O 1
ATOM 2266 N N . TYR A 1 283 ? 16.179 -8.936 0.675 1.00 93.62 283 TYR A N 1
ATOM 2267 C CA . TYR A 1 283 ? 15.051 -8.073 0.319 1.00 93.62 283 TYR A CA 1
ATOM 2268 C C . TYR A 1 283 ? 15.153 -6.678 0.947 1.00 93.62 283 TYR A C 1
ATOM 2270 O O . TYR A 1 283 ? 14.864 -5.678 0.292 1.00 93.62 283 TYR A O 1
ATOM 2278 N N . LEU A 1 284 ? 15.555 -6.592 2.222 1.00 94.94 284 LEU A N 1
ATOM 2279 C CA . LEU A 1 284 ? 15.750 -5.301 2.884 1.00 94.94 284 LEU A CA 1
ATOM 2280 C C . LEU A 1 284 ? 16.868 -4.494 2.218 1.00 94.94 284 LEU A C 1
ATOM 2282 O O . LEU A 1 284 ? 16.698 -3.290 2.024 1.00 94.94 284 LEU A O 1
ATOM 2286 N N . GLU A 1 285 ? 17.992 -5.134 1.904 1.00 93.94 285 GLU A N 1
ATOM 2287 C CA . GLU A 1 285 ? 19.134 -4.503 1.242 1.00 93.94 285 GLU A CA 1
ATOM 2288 C C . GLU A 1 285 ? 18.729 -3.948 -0.124 1.00 93.94 285 GLU A C 1
ATOM 2290 O O . GLU A 1 285 ? 18.963 -2.771 -0.391 1.00 93.94 285 GLU A O 1
ATOM 2295 N N . GLN A 1 286 ? 18.004 -4.732 -0.925 1.00 95.12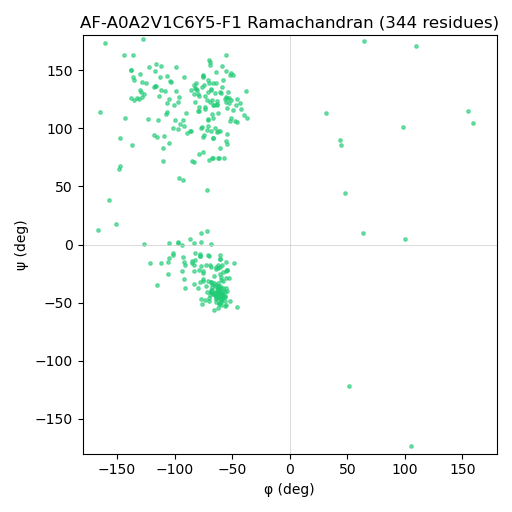 286 GLN A N 1
ATOM 2296 C CA . GLN A 1 286 ? 17.522 -4.286 -2.228 1.00 95.12 286 GLN A CA 1
ATOM 2297 C C . GLN A 1 286 ? 16.583 -3.078 -2.127 1.00 95.12 286 GLN A C 1
ATOM 2299 O O . GLN A 1 286 ? 16.804 -2.074 -2.801 1.00 95.12 286 GLN A O 1
ATOM 2304 N N . VAL A 1 287 ? 15.557 -3.137 -1.266 1.00 96.31 287 VAL A N 1
ATOM 2305 C CA . VAL A 1 287 ? 14.620 -2.010 -1.077 1.00 96.31 287 VAL A CA 1
ATOM 2306 C C . VAL A 1 287 ? 15.355 -0.767 -0.572 1.00 96.31 287 VAL A C 1
ATOM 2308 O O . VAL A 1 287 ? 15.031 0.353 -0.959 1.00 96.31 287 VAL A O 1
ATOM 2311 N N . THR A 1 288 ? 16.349 -0.956 0.297 1.00 96.00 288 THR A N 1
ATOM 2312 C CA . THR A 1 288 ? 17.181 0.140 0.801 1.00 96.00 288 THR A CA 1
ATOM 2313 C C . THR A 1 288 ? 17.983 0.776 -0.329 1.00 96.00 288 THR A C 1
ATOM 2315 O O . THR A 1 288 ? 17.918 1.992 -0.476 1.00 96.00 288 THR A O 1
ATOM 2318 N N . SER A 1 289 ? 18.670 -0.030 -1.145 1.00 95.62 289 SER A N 1
ATOM 2319 C CA . SER A 1 289 ? 19.447 0.440 -2.298 1.00 95.62 289 SER A CA 1
ATOM 2320 C C . SER A 1 289 ? 18.577 1.255 -3.254 1.00 95.62 289 SER A C 1
ATOM 2322 O O . SER A 1 289 ? 18.924 2.384 -3.593 1.00 95.62 289 SER A O 1
ATOM 2324 N N . ASP A 1 290 ? 17.398 0.736 -3.606 1.00 96.06 290 ASP A N 1
ATOM 2325 C CA . ASP A 1 290 ? 16.457 1.419 -4.500 1.00 96.06 290 ASP A CA 1
ATOM 2326 C C . ASP A 1 290 ? 16.005 2.777 -3.929 1.00 96.06 290 ASP A C 1
ATOM 2328 O O . ASP A 1 290 ? 15.777 3.741 -4.662 1.00 96.06 290 ASP A O 1
ATOM 2332 N N . PHE A 1 291 ? 15.839 2.876 -2.605 1.00 96.94 291 PHE A N 1
ATOM 2333 C CA . PHE A 1 291 ? 15.447 4.128 -1.954 1.00 96.94 291 PHE A CA 1
ATOM 2334 C C . PHE A 1 291 ? 16.620 5.096 -1.814 1.00 96.94 291 PHE A C 1
ATOM 2336 O O . PHE A 1 291 ? 16.411 6.305 -1.899 1.00 96.94 291 PHE A O 1
ATOM 2343 N N . ASP A 1 292 ? 17.837 4.598 -1.635 1.00 95.69 292 ASP A N 1
ATOM 2344 C CA . ASP A 1 292 ? 19.035 5.432 -1.576 1.00 95.69 292 ASP A CA 1
ATOM 2345 C C . ASP A 1 292 ? 19.314 6.082 -2.937 1.00 95.69 292 ASP A C 1
ATOM 2347 O O . ASP A 1 292 ? 19.599 7.279 -2.992 1.00 95.69 292 ASP A O 1
ATOM 2351 N N . GLU A 1 293 ? 19.106 5.360 -4.041 1.00 96.00 293 GLU A N 1
ATOM 2352 C CA . GLU A 1 293 ? 19.147 5.927 -5.397 1.00 96.00 293 GLU A CA 1
ATOM 2353 C C . GLU A 1 293 ? 18.164 7.096 -5.559 1.00 96.00 293 GLU A C 1
ATOM 2355 O O . GLU A 1 293 ? 18.520 8.168 -6.048 1.00 96.00 293 GLU A O 1
ATOM 2360 N N . GLN A 1 294 ? 16.933 6.938 -5.071 1.00 96.69 294 GLN A N 1
ATOM 2361 C CA . GLN A 1 294 ? 15.925 8.000 -5.137 1.00 96.69 294 GLN A CA 1
ATOM 2362 C C . GLN A 1 294 ? 16.218 9.178 -4.206 1.00 96.69 294 GLN A C 1
ATOM 2364 O O . GLN A 1 294 ? 15.876 10.316 -4.527 1.00 96.69 294 GLN A O 1
ATOM 2369 N N . GLN A 1 295 ? 16.860 8.929 -3.066 1.00 95.94 295 GLN A N 1
ATOM 2370 C CA . GLN A 1 295 ? 17.319 9.976 -2.156 1.00 95.94 295 GLN A CA 1
ATOM 2371 C C . GLN A 1 295 ? 18.463 10.798 -2.772 1.00 95.94 295 GLN A C 1
ATOM 2373 O O . GLN A 1 295 ? 18.567 11.995 -2.506 1.00 95.94 295 GLN A O 1
ATOM 2378 N N . LEU A 1 296 ? 19.312 10.182 -3.603 1.00 96.06 296 LEU A N 1
ATOM 2379 C CA . LEU A 1 296 ? 20.350 10.887 -4.362 1.00 96.06 296 LEU A CA 1
ATOM 2380 C C . LEU A 1 296 ? 19.746 11.791 -5.446 1.00 96.06 296 LEU A C 1
ATOM 2382 O O . LEU A 1 296 ? 20.237 12.902 -5.653 1.00 96.06 296 LEU A O 1
ATOM 2386 N N . GLU A 1 297 ? 18.682 11.341 -6.116 1.00 96.25 297 GLU A N 1
ATOM 2387 C CA . GLU A 1 297 ? 17.945 12.150 -7.098 1.00 96.25 297 GLU A CA 1
ATOM 2388 C C . GLU A 1 297 ? 17.197 13.329 -6.459 1.00 96.25 297 GLU A C 1
ATOM 2390 O O . GLU A 1 297 ? 17.101 14.405 -7.053 1.00 96.25 297 GLU A O 1
ATOM 2395 N N . ASP A 1 298 ? 16.649 13.127 -5.260 1.00 97.00 298 ASP A N 1
ATOM 2396 C CA . ASP A 1 298 ? 15.846 14.110 -4.538 1.00 97.00 298 ASP A CA 1
ATOM 2397 C C . ASP A 1 298 ? 16.229 14.143 -3.051 1.00 97.00 298 ASP A C 1
ATOM 2399 O O . ASP A 1 298 ? 15.598 13.481 -2.221 1.00 97.00 298 ASP A O 1
ATOM 2403 N N . PRO A 1 299 ? 17.260 14.930 -2.689 1.00 96.31 299 PRO A N 1
ATOM 2404 C CA . PRO A 1 299 ? 17.759 14.995 -1.317 1.00 96.31 299 PRO A CA 1
ATOM 2405 C C . PRO A 1 299 ? 16.740 15.505 -0.290 1.00 96.31 299 PRO A C 1
ATOM 2407 O O . PRO A 1 299 ? 16.918 15.258 0.903 1.00 96.31 299 PRO A O 1
ATOM 2410 N N . ASP A 1 300 ? 15.691 16.209 -0.730 1.00 96.06 300 ASP A N 1
ATOM 2411 C CA . ASP A 1 300 ? 14.629 16.729 0.138 1.00 96.06 300 ASP A CA 1
ATOM 2412 C C . ASP A 1 300 ? 13.532 15.686 0.412 1.00 96.06 300 ASP A C 1
ATOM 2414 O O . ASP A 1 300 ? 12.709 15.862 1.322 1.00 96.06 300 ASP A O 1
ATOM 2418 N N . TRP A 1 301 ? 13.499 14.590 -0.353 1.00 96.00 301 TRP A N 1
ATOM 2419 C CA . TRP A 1 301 ? 12.583 13.490 -0.097 1.00 96.00 301 TRP A CA 1
ATOM 2420 C C . TRP A 1 301 ? 12.900 12.841 1.254 1.00 96.00 301 TRP A C 1
ATOM 2422 O O . TRP A 1 301 ? 14.051 12.667 1.636 1.00 96.00 301 TRP A O 1
ATOM 2432 N N . SER A 1 302 ? 11.869 12.489 2.021 1.00 94.50 302 SER A N 1
ATOM 2433 C CA . SER A 1 302 ? 12.051 11.773 3.282 1.00 94.50 302 SER A CA 1
ATOM 2434 C C . SER A 1 302 ? 11.786 10.294 3.053 1.00 94.50 302 SER A C 1
ATOM 2436 O O . SER A 1 302 ? 10.632 9.887 2.904 1.00 94.50 302 SER A O 1
ATOM 2438 N N . ARG A 1 303 ? 12.858 9.494 3.048 1.00 95.19 303 ARG A N 1
ATOM 2439 C CA . ARG A 1 303 ? 12.773 8.034 2.948 1.00 95.19 303 ARG A CA 1
ATOM 2440 C C . ARG A 1 303 ? 11.822 7.462 4.018 1.00 95.19 303 ARG A C 1
ATOM 2442 O O . ARG A 1 303 ? 12.019 7.733 5.210 1.00 95.19 303 ARG A O 1
ATOM 2449 N N . PRO A 1 304 ? 10.811 6.657 3.639 1.00 97.06 304 PRO A N 1
ATOM 2450 C CA . PRO A 1 304 ? 9.929 6.014 4.608 1.00 97.06 304 PRO A CA 1
ATOM 2451 C C . PRO A 1 304 ? 10.685 4.938 5.400 1.00 97.06 304 PRO A C 1
ATOM 2453 O O . PRO A 1 304 ? 11.678 4.379 4.936 1.00 97.06 304 PRO A O 1
ATOM 2456 N N . MET A 1 305 ? 10.199 4.605 6.597 1.00 96.69 305 MET A N 1
ATOM 2457 C CA . MET A 1 305 ? 10.703 3.437 7.325 1.00 96.69 305 MET A CA 1
ATOM 2458 C C . MET A 1 305 ? 10.337 2.160 6.575 1.00 96.69 305 MET A C 1
ATOM 2460 O O . MET A 1 305 ? 9.207 2.033 6.105 1.00 96.69 305 MET A O 1
ATOM 2464 N N . ILE A 1 306 ? 11.265 1.210 6.512 1.00 96.50 306 ILE A N 1
ATOM 2465 C CA . ILE A 1 306 ? 11.094 -0.046 5.782 1.00 96.50 306 ILE A CA 1
ATOM 2466 C C . ILE A 1 306 ? 10.829 -1.173 6.784 1.00 96.50 306 ILE A C 1
ATOM 2468 O O . ILE A 1 306 ? 11.434 -1.228 7.860 1.00 96.50 306 ILE A O 1
ATOM 2472 N N . ALA A 1 307 ? 9.926 -2.082 6.429 1.00 96.00 307 ALA A N 1
ATOM 2473 C CA . ALA A 1 307 ? 9.751 -3.359 7.108 1.00 96.00 307 ALA A CA 1
ATOM 2474 C C . ALA A 1 307 ? 9.601 -4.492 6.090 1.00 96.00 307 ALA A C 1
ATOM 2476 O O . ALA A 1 307 ? 8.914 -4.332 5.082 1.00 96.00 307 ALA A O 1
ATOM 2477 N N . ILE A 1 308 ? 10.201 -5.642 6.396 1.00 95.88 308 ILE A N 1
ATOM 2478 C CA . ILE A 1 308 ? 10.011 -6.892 5.655 1.00 95.88 308 ILE A CA 1
ATOM 2479 C C . ILE A 1 308 ? 9.156 -7.813 6.521 1.00 95.88 308 ILE A C 1
ATOM 2481 O O . ILE A 1 308 ? 9.495 -8.090 7.678 1.00 95.88 308 ILE A O 1
ATOM 2485 N N . VAL A 1 309 ? 8.010 -8.232 5.999 1.00 95.12 309 VAL A N 1
ATOM 2486 C CA . VAL A 1 309 ? 6.991 -8.957 6.767 1.00 95.12 309 VAL A CA 1
ATOM 2487 C C . VAL A 1 309 ? 6.449 -10.140 5.984 1.00 95.12 309 VAL A C 1
ATOM 2489 O O . VAL A 1 309 ? 6.559 -10.193 4.769 1.00 95.12 309 VAL A O 1
ATOM 2492 N N . GLU A 1 310 ? 5.790 -11.051 6.681 1.00 93.25 310 GLU A N 1
ATOM 2493 C CA . GLU A 1 310 ? 4.960 -12.105 6.102 1.00 93.25 310 GLU A CA 1
ATOM 2494 C C . GLU A 1 310 ? 3.477 -11.856 6.428 1.00 93.25 310 GLU A C 1
ATOM 2496 O O . GLU A 1 310 ? 3.132 -11.222 7.438 1.00 93.25 310 GLU A O 1
ATOM 2501 N N . VAL A 1 311 ? 2.578 -12.366 5.581 1.00 92.12 311 VAL A N 1
ATOM 2502 C CA . VAL A 1 311 ? 1.131 -12.343 5.849 1.00 92.12 311 VAL A CA 1
ATOM 2503 C C . VAL A 1 311 ? 0.764 -13.469 6.807 1.00 92.12 311 VAL A C 1
ATOM 2505 O O . VAL A 1 311 ? 1.044 -14.634 6.545 1.00 92.12 311 VAL A O 1
ATOM 2508 N N . LYS A 1 312 ? 0.036 -13.148 7.878 1.00 90.69 312 LYS A N 1
ATOM 2509 C CA . LYS A 1 312 ? -0.639 -14.140 8.724 1.00 90.69 312 LYS A CA 1
ATOM 2510 C C . LYS A 1 312 ? -2.138 -13.875 8.784 1.00 90.69 312 LYS A C 1
ATOM 2512 O O . LYS A 1 312 ? -2.615 -12.747 8.647 1.00 90.69 312 LYS A O 1
ATOM 2517 N N . TYR A 1 313 ? -2.890 -14.946 9.016 1.00 89.12 313 TYR A N 1
ATOM 2518 C CA . TYR A 1 313 ? -4.350 -14.924 9.036 1.00 89.12 313 TYR A CA 1
ATOM 2519 C C . TYR A 1 313 ? -4.899 -15.042 10.457 1.00 89.12 313 TYR A C 1
ATOM 2521 O O . TYR A 1 313 ? -4.374 -15.774 11.298 1.00 89.12 313 TYR A O 1
ATOM 2529 N N . GLY A 1 314 ? -6.008 -14.353 10.706 1.00 83.00 314 GLY A N 1
ATOM 2530 C CA . GLY A 1 314 ? -6.722 -14.341 11.976 1.00 83.00 314 GLY A CA 1
ATOM 2531 C C . GLY A 1 314 ? -6.617 -13.010 12.718 1.00 83.00 314 GLY A C 1
ATOM 2532 O O . GLY A 1 314 ? -5.870 -12.101 12.362 1.00 83.00 314 GLY A O 1
ATOM 2533 N N . LEU A 1 315 ? -7.402 -12.891 13.791 1.00 67.00 315 LEU A N 1
ATOM 2534 C CA . LEU A 1 315 ? -7.436 -11.684 14.609 1.00 67.00 315 LEU A CA 1
ATOM 2535 C C . LEU A 1 315 ? -6.099 -11.479 15.327 1.00 67.00 315 LEU A C 1
ATOM 2537 O O . LEU A 1 315 ? -5.741 -12.271 16.199 1.00 67.00 315 LEU A O 1
ATOM 2541 N N . HIS A 1 316 ? -5.439 -10.351 15.059 1.00 60.22 316 HIS A N 1
ATOM 2542 C CA . HIS A 1 316 ? -4.298 -9.909 15.857 1.00 60.22 316 HIS A CA 1
ATOM 2543 C C . HIS A 1 316 ? -4.715 -9.818 17.334 1.00 60.22 316 HIS A C 1
ATOM 2545 O O . HIS A 1 316 ? -5.677 -9.112 17.690 1.00 60.22 316 HIS A O 1
ATOM 2551 N N . TYR A 1 317 ? -4.017 -10.546 18.208 1.00 57.06 317 TYR A N 1
ATOM 2552 C CA . TYR A 1 317 ? -4.333 -10.566 19.632 1.00 57.06 317 TYR A CA 1
ATOM 2553 C C . TYR A 1 317 ? -4.089 -9.177 20.236 1.00 57.06 317 TYR A C 1
ATOM 2555 O O . TYR A 1 317 ? -3.046 -8.555 20.029 1.00 57.06 317 TYR A O 1
ATOM 2563 N N . ILE A 1 318 ? -5.075 -8.666 20.982 1.00 49.56 318 ILE A N 1
ATOM 2564 C CA . ILE A 1 318 ? -4.941 -7.400 21.713 1.00 49.56 318 ILE A CA 1
ATOM 2565 C C . ILE A 1 318 ? -3.840 -7.567 22.762 1.00 49.56 318 ILE A C 1
ATOM 2567 O O . ILE A 1 318 ? -3.963 -8.426 23.634 1.00 49.56 318 ILE A O 1
ATOM 2571 N N . GLY A 1 319 ? -2.823 -6.703 22.727 1.00 45.62 319 GLY A N 1
ATOM 2572 C CA . GLY A 1 319 ? -1.792 -6.626 23.766 1.00 45.62 319 GLY A CA 1
ATOM 2573 C C . GLY A 1 319 ? -0.469 -7.320 23.441 1.00 45.62 319 GLY A C 1
ATOM 2574 O O . GLY A 1 319 ? 0.401 -7.342 24.306 1.00 45.62 319 GLY A O 1
ATOM 2575 N N . GLN A 1 320 ? -0.290 -7.853 22.230 1.00 56.59 320 GLN A N 1
ATOM 2576 C CA . GLN A 1 320 ? 1.050 -8.172 21.733 1.00 56.59 320 GLN A CA 1
ATOM 2577 C C . GLN A 1 320 ? 1.754 -6.877 21.305 1.00 56.59 320 GLN A C 1
ATOM 2579 O O . GLN A 1 320 ? 1.136 -6.005 20.691 1.00 56.59 320 GLN A O 1
ATOM 2584 N N . THR A 1 321 ? 3.026 -6.736 21.688 1.00 50.84 321 THR A N 1
ATOM 2585 C CA . THR A 1 321 ? 3.944 -5.718 21.153 1.00 50.84 321 THR A CA 1
ATOM 2586 C C . THR A 1 321 ? 3.932 -5.769 19.623 1.00 50.84 321 THR A C 1
ATOM 2588 O O . THR A 1 321 ? 3.690 -6.849 19.079 1.00 50.84 321 THR A O 1
ATOM 2591 N N . PRO A 1 322 ? 4.125 -4.629 18.932 1.00 55.31 322 PRO A N 1
ATOM 2592 C CA . PRO A 1 322 ? 3.998 -4.571 17.481 1.00 55.31 322 PRO A CA 1
ATOM 2593 C C . PRO A 1 322 ? 4.876 -5.649 16.847 1.00 55.31 322 PRO A C 1
ATOM 2595 O O . PRO A 1 322 ? 6.074 -5.702 17.103 1.00 55.31 322 PRO A O 1
ATOM 2598 N N . ALA A 1 323 ? 4.245 -6.529 16.069 1.00 66.88 323 ALA A N 1
ATOM 2599 C CA . ALA A 1 323 ? 4.903 -7.644 15.397 1.00 66.88 323 ALA A CA 1
ATOM 2600 C C . ALA A 1 323 ? 5.815 -7.183 14.249 1.00 66.88 323 ALA A C 1
ATOM 2602 O O . ALA A 1 323 ? 6.557 -7.993 13.707 1.00 66.88 323 ALA A O 1
ATOM 2603 N N . ILE A 1 324 ? 5.744 -5.900 13.878 1.00 81.25 324 ILE A N 1
ATOM 2604 C CA . ILE A 1 324 ? 6.512 -5.301 12.791 1.00 81.25 324 ILE A CA 1
ATOM 2605 C C . ILE A 1 324 ? 7.701 -4.553 13.385 1.00 81.25 324 ILE A C 1
ATOM 2607 O O . ILE A 1 324 ? 7.533 -3.613 14.167 1.00 81.25 324 ILE A O 1
ATOM 2611 N N . GLU A 1 325 ? 8.895 -4.968 12.983 1.00 84.19 325 GLU A N 1
ATOM 2612 C CA . GLU A 1 325 ? 10.133 -4.270 13.296 1.00 84.19 325 GLU A CA 1
ATOM 2613 C C . GLU A 1 325 ? 10.454 -3.295 12.167 1.00 84.19 325 GLU A C 1
ATOM 2615 O O . GLU A 1 325 ? 10.834 -3.693 11.069 1.00 84.19 325 GLU A O 1
ATOM 2620 N N . TRP A 1 326 ? 10.266 -2.007 12.447 1.00 86.25 326 TRP A N 1
ATOM 2621 C CA . TRP A 1 326 ? 10.580 -0.930 11.517 1.00 86.25 326 TRP A CA 1
ATOM 2622 C C . TRP A 1 326 ? 12.060 -0.595 11.576 1.00 86.25 326 TRP A C 1
ATOM 2624 O O . TRP A 1 326 ? 12.621 -0.431 12.664 1.00 86.25 326 TRP A O 1
ATOM 2634 N N . ARG A 1 327 ? 12.677 -0.437 10.408 1.00 85.06 327 ARG A N 1
ATOM 2635 C CA . ARG A 1 327 ? 14.045 0.052 10.295 1.00 85.06 327 ARG A CA 1
ATOM 2636 C C . ARG A 1 327 ? 14.060 1.356 9.519 1.00 85.06 327 ARG A C 1
ATOM 2638 O O . ARG A 1 327 ? 13.415 1.498 8.481 1.00 85.06 327 ARG A O 1
ATOM 2645 N N . TYR A 1 328 ? 14.823 2.310 10.035 1.00 77.75 328 TYR A N 1
ATOM 2646 C CA . TYR A 1 328 ? 15.426 3.294 9.155 1.00 77.75 328 TYR A CA 1
ATOM 2647 C C . TYR A 1 328 ? 16.466 2.529 8.343 1.00 77.75 328 TYR A C 1
ATOM 2649 O O . TYR A 1 328 ? 17.209 1.728 8.918 1.00 77.75 328 TYR A O 1
ATOM 2657 N N . GLY A 1 329 ? 16.502 2.729 7.026 1.00 60.19 329 GLY A N 1
ATOM 2658 C CA . GLY A 1 329 ? 17.660 2.266 6.268 1.00 60.19 329 GLY A CA 1
ATOM 2659 C C . GLY A 1 329 ? 18.946 2.859 6.872 1.00 60.19 329 GLY A C 1
ATOM 2660 O O . GLY A 1 329 ? 18.864 3.833 7.637 1.00 60.19 329 GLY A O 1
ATOM 2661 N N . PRO A 1 330 ? 20.129 2.306 6.565 1.00 55.03 330 PRO A N 1
ATOM 2662 C CA . PRO A 1 330 ? 21.391 2.989 6.830 1.00 55.03 330 PRO A CA 1
ATOM 2663 C C . PRO A 1 330 ? 21.240 4.458 6.423 1.00 55.03 330 PRO A C 1
ATOM 2665 O O . PRO A 1 330 ? 20.766 4.775 5.329 1.00 55.03 330 PRO A O 1
ATOM 2668 N N . THR A 1 331 ? 21.453 5.374 7.362 1.00 56.59 331 THR A N 1
ATOM 2669 C CA . THR A 1 331 ? 21.634 6.776 6.995 1.00 56.59 331 THR A CA 1
ATOM 2670 C C . THR A 1 331 ? 22.961 6.826 6.249 1.00 56.59 331 THR A C 1
ATOM 2672 O O . THR A 1 331 ? 23.928 6.329 6.830 1.00 56.59 331 THR A O 1
ATOM 2675 N N . PRO A 1 332 ? 23.011 7.344 5.003 1.00 54.25 332 PRO A N 1
ATOM 2676 C CA . PRO A 1 332 ? 24.276 7.537 4.302 1.00 54.25 332 PRO A CA 1
ATOM 2677 C C . PRO A 1 332 ? 25.188 8.290 5.259 1.00 54.25 332 PRO A C 1
ATOM 2679 O O . PRO A 1 332 ? 24.760 9.271 5.869 1.00 54.25 332 PRO A O 1
ATOM 2682 N N . ASP A 1 333 ? 26.342 7.691 5.493 1.00 56.03 333 ASP A N 1
ATOM 2683 C CA . ASP A 1 333 ? 27.056 7.680 6.756 1.00 56.03 333 ASP A CA 1
ATOM 2684 C C . ASP A 1 333 ? 26.997 9.010 7.535 1.00 56.03 333 ASP A C 1
ATOM 2686 O O . ASP A 1 333 ? 27.334 10.085 7.032 1.00 56.03 333 ASP A O 1
ATOM 2690 N N . GLU A 1 334 ? 26.677 8.928 8.835 1.00 50.62 334 GLU A N 1
ATOM 2691 C CA . GLU A 1 334 ? 27.473 9.706 9.785 1.00 50.62 334 GLU A CA 1
ATOM 2692 C C . GLU A 1 334 ? 28.886 9.155 9.619 1.00 50.62 334 GLU A C 1
ATOM 2694 O O . GLU A 1 334 ? 29.256 8.209 10.311 1.00 50.62 334 GLU A O 1
ATOM 2699 N N . ASP A 1 335 ? 29.585 9.667 8.596 1.00 51.03 335 ASP A N 1
ATOM 2700 C CA . ASP A 1 335 ? 30.967 9.366 8.266 1.00 51.03 335 ASP A CA 1
ATOM 2701 C C . ASP A 1 335 ? 31.672 9.296 9.607 1.00 51.03 335 ASP A C 1
ATOM 2703 O O . ASP A 1 335 ? 31.711 10.290 10.345 1.00 51.03 335 ASP A O 1
ATOM 2707 N N . ASP A 1 336 ? 32.092 8.083 9.959 1.00 51.88 336 ASP A N 1
ATOM 2708 C CA . ASP A 1 336 ? 32.811 7.759 11.172 1.00 51.88 336 ASP A CA 1
ATOM 2709 C C . ASP A 1 336 ? 34.162 8.457 11.039 1.00 51.88 336 ASP A C 1
ATOM 2711 O O . ASP A 1 336 ? 35.205 7.867 10.772 1.00 51.88 336 ASP A O 1
ATOM 2715 N N . SER A 1 337 ? 34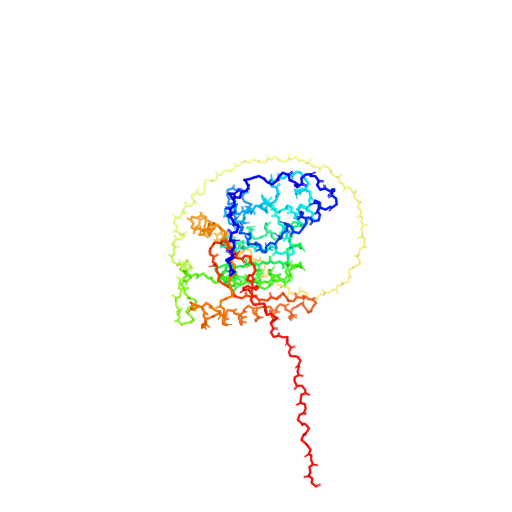.138 9.777 11.212 1.00 56.94 337 SER A N 1
ATOM 2716 C CA . SER A 1 337 ? 35.273 10.633 11.456 1.00 56.94 337 SER A CA 1
ATOM 2717 C C . SER A 1 337 ? 35.753 10.357 12.879 1.00 56.94 337 SER A C 1
ATOM 2719 O O . SER A 1 337 ? 36.012 11.275 13.660 1.00 56.94 337 SER A O 1
ATOM 2721 N N . SER A 1 338 ? 35.880 9.085 13.251 1.00 58.25 338 SER A N 1
ATOM 2722 C CA . SER A 1 338 ? 36.946 8.660 14.129 1.00 58.25 338 SER A CA 1
ATOM 2723 C C . SER A 1 338 ? 38.238 8.821 13.332 1.00 58.25 338 SER A C 1
ATOM 2725 O O . SER A 1 338 ? 38.852 7.874 12.852 1.00 58.25 338 SER A O 1
ATOM 2727 N N . GLU A 1 339 ? 38.652 10.087 13.188 1.00 61.12 339 GLU A N 1
ATOM 2728 C CA . GLU A 1 339 ? 40.047 10.430 12.988 1.00 61.12 339 GLU A CA 1
ATOM 2729 C C . GLU A 1 339 ? 40.826 9.608 14.016 1.00 61.12 339 GLU A C 1
ATOM 2731 O O . GLU A 1 339 ? 40.782 9.876 15.222 1.00 61.12 339 GLU A O 1
ATOM 2736 N N . GLU A 1 340 ? 41.496 8.559 13.537 1.00 60.12 340 GLU A N 1
ATOM 2737 C CA . GLU A 1 340 ? 42.589 7.914 14.237 1.00 60.12 340 GLU A CA 1
ATOM 2738 C C . GLU A 1 340 ? 43.612 9.012 14.537 1.00 60.12 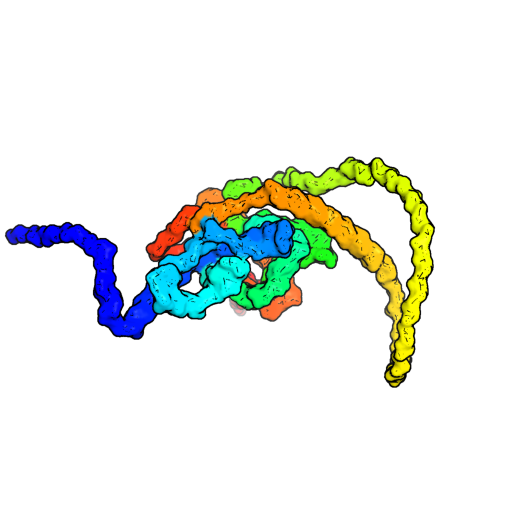340 GLU A C 1
ATOM 2740 O O . GLU A 1 340 ? 44.524 9.306 13.766 1.00 60.12 340 GLU A O 1
ATOM 2745 N N . SER A 1 341 ? 43.430 9.653 15.689 1.00 60.38 341 SER A N 1
ATOM 2746 C CA . SER A 1 341 ? 44.421 10.435 16.403 1.00 60.38 341 SER A CA 1
ATOM 2747 C C . SER A 1 341 ? 45.547 9.477 16.785 1.00 60.38 341 SER A C 1
ATOM 2749 O O . SER A 1 341 ? 45.675 9.044 17.933 1.00 60.38 341 SER A O 1
ATOM 2751 N N . SER A 1 342 ? 46.362 9.101 15.801 1.00 62.66 342 SER A N 1
ATOM 2752 C CA . SER A 1 342 ? 47.654 8.485 16.025 1.00 62.66 342 SER A CA 1
ATOM 2753 C C . SER A 1 342 ? 48.538 9.538 16.687 1.00 62.66 342 SER A C 1
ATOM 2755 O O . SER A 1 342 ? 49.177 10.359 16.023 1.00 62.66 342 SER A O 1
ATOM 2757 N N . ASP A 1 343 ? 48.523 9.531 18.018 1.00 63.88 343 ASP A N 1
ATOM 2758 C CA . ASP A 1 343 ? 49.480 10.227 18.860 1.00 63.88 343 ASP A CA 1
ATOM 2759 C C . ASP A 1 343 ? 50.901 9.841 18.428 1.00 63.88 343 ASP A C 1
ATOM 2761 O O . ASP A 1 343 ? 51.403 8.741 18.681 1.00 63.88 343 ASP A O 1
ATOM 2765 N N . ASN A 1 344 ? 51.558 10.792 17.768 1.00 56.72 344 ASN A N 1
ATOM 2766 C CA . ASN A 1 344 ? 52.997 10.828 17.572 1.00 56.72 344 ASN A CA 1
ATOM 2767 C C . ASN A 1 344 ? 53.682 10.936 18.942 1.00 56.72 344 ASN A C 1
ATOM 2769 O O . ASN A 1 344 ? 53.855 12.032 19.472 1.00 56.72 344 ASN A O 1
ATOM 2773 N N . ASN A 1 345 ? 54.129 9.808 19.489 1.00 61.38 345 ASN A N 1
ATOM 2774 C CA . ASN A 1 345 ? 55.191 9.794 20.491 1.00 61.38 345 ASN A CA 1
ATOM 2775 C C . ASN A 1 345 ? 56.531 9.537 19.789 1.00 61.38 345 ASN A C 1
ATOM 2777 O O . ASN A 1 345 ? 56.843 8.409 19.400 1.00 61.38 345 ASN A O 1
ATOM 2781 N N . SER A 1 346 ? 57.330 10.593 19.636 1.00 62.81 346 SER A N 1
ATOM 2782 C CA . SER A 1 346 ? 58.768 10.543 19.337 1.00 62.81 346 SER A CA 1
ATOM 2783 C C . SER A 1 346 ? 59.516 11.536 20.209 1.00 62.81 346 SER A C 1
ATOM 2785 O O . SER A 1 346 ? 59.006 12.668 20.367 1.00 62.81 346 SER A O 1
#

Nearest PDB structures (foldseek):
  6x7q-assembly1_C  TM=4.048E-01  e=1.483E+00  Escherichia coli
  1cla-assembly1_A  TM=4.384E-01  e=2.140E+00  Escherichia coli
  2cla-assembly1_A  TM=4.267E-01  e=4.458E+00  Escherichia coli
  3cla-assembly1_A  TM=3.492E-01  e=3.711E+00  Escherichia coli
  4cla-assembly1_A  TM=3.308E-01  e=3.491E+00  Escherichia coli

pLDDT: mean 79.58, std 17.78, range [43.94, 98.0]

Radius of gyration: 28.9 Å; Cα contacts (8 Å, |Δi|>4): 387; chains: 1; bounding box: 87×63×110 Å